Protein AF-A0AA36N8L7-F1 (afdb_monomer_lite)

Foldseek 3Di:
DDDDPDDPQFDFAWDWDADPPPRHTQGTLGGQEGRFPDKAWDCDPPPQKIKMWTCHLVRPHAIKIKMARHHPSDIFIARQDHADAAFDQDQADPVRDGFAWPVVPADPVTTGTPDGPGSDDQKAFDVRQWDDDPQFKIKGKIWGDVVGPDCVQPDDPPGGDIHIDMWMATSPRVDPDTPDDDDDDDD

pLDDT: mean 86.97, std 13.5, range [33.41, 97.94]

Radius of gyration: 18.59 Å; chains: 1; bounding box: 50×41×50 Å

Secondary structure (DSSP, 8-state):
-----SSSS-PPEEEEEE-TTT--EEEEEEEEESSEEEEEEEE-SSTTEEEEEEEESSTT-EEEEEEEETTTTEEEEEEEE----PPBSSSB-TTS-B--B-TTT--SS---BS--------EEEEEEEEEEETTTEEEEEEEE-SSTT-GGGGSSTT-S--EEEEEEEES-TT---B-S-------

Organism: NCBI:txid2562239

Structure (mmCIF, N/CA/C/O backbone):
data_AF-A0AA36N8L7-F1
#
_entry.id   AF-A0AA36N8L7-F1
#
loop_
_atom_site.group_PDB
_atom_site.id
_atom_site.type_symbol
_atom_site.label_atom_id
_atom_site.label_alt_id
_atom_site.label_comp_id
_atom_site.label_asym_id
_atom_site.label_entity_id
_atom_site.label_seq_id
_atom_site.pdbx_PDB_ins_code
_atom_site.Cartn_x
_atom_site.Cartn_y
_atom_site.Cartn_z
_atom_site.occupancy
_atom_site.B_iso_or_equiv
_atom_site.auth_seq_id
_atom_site.auth_comp_id
_atom_site.auth_asym_id
_atom_site.auth_atom_id
_atom_site.pdbx_PDB_model_num
ATOM 1 N N . MET A 1 1 ? -9.252 -6.962 -15.714 1.00 39.03 1 MET A N 1
ATOM 2 C CA . MET A 1 1 ? -9.652 -5.573 -15.385 1.00 39.03 1 MET A CA 1
ATOM 3 C C . MET A 1 1 ? -9.283 -4.685 -16.566 1.00 39.03 1 MET A C 1
ATOM 5 O O . MET A 1 1 ? -8.123 -4.662 -16.951 1.00 39.03 1 MET A O 1
ATOM 9 N N . THR A 1 2 ? -10.273 -4.087 -17.228 1.00 33.41 2 THR A N 1
ATOM 10 C CA . THR A 1 2 ? -10.138 -3.355 -18.502 1.00 33.41 2 THR A CA 1
ATOM 11 C C . THR A 1 2 ? -9.402 -2.019 -18.343 1.00 33.41 2 THR A C 1
ATOM 13 O O . THR A 1 2 ? -9.686 -1.268 -17.413 1.00 33.41 2 THR A O 1
ATOM 16 N N . MET A 1 3 ? -8.480 -1.715 -19.268 1.00 43.19 3 MET A N 1
ATOM 17 C CA . MET A 1 3 ? -7.795 -0.416 -19.381 1.00 43.19 3 MET A CA 1
ATOM 18 C C . MET A 1 3 ? -8.820 0.713 -19.561 1.00 43.19 3 MET A C 1
ATOM 20 O O . MET A 1 3 ? -9.599 0.671 -20.512 1.00 43.19 3 MET A O 1
ATOM 24 N N . ALA A 1 4 ? -8.802 1.728 -18.693 1.00 46.53 4 ALA A N 1
ATOM 25 C CA . ALA A 1 4 ? -9.588 2.946 -18.877 1.00 46.53 4 ALA A CA 1
ATOM 26 C C . ALA A 1 4 ? -8.666 4.168 -18.919 1.00 46.53 4 ALA A C 1
ATOM 28 O O . ALA A 1 4 ? -7.827 4.367 -18.041 1.00 46.53 4 ALA A O 1
ATOM 29 N N . SER A 1 5 ? -8.847 4.984 -19.952 1.00 45.34 5 SER A N 1
ATOM 30 C CA . SER A 1 5 ? -8.261 6.310 -20.099 1.00 45.34 5 SER A CA 1
ATOM 31 C C . SER A 1 5 ? -8.795 7.247 -19.008 1.00 45.34 5 SER A C 1
ATOM 33 O O . SER A 1 5 ? -9.965 7.623 -19.049 1.00 45.34 5 SER A O 1
ATOM 35 N N . ASP A 1 6 ? -7.937 7.567 -18.035 1.00 54.72 6 ASP A N 1
ATOM 36 C CA . ASP A 1 6 ? -7.811 8.831 -17.270 1.00 54.72 6 ASP A CA 1
ATOM 37 C C . ASP A 1 6 ? -9.047 9.426 -16.537 1.00 54.72 6 ASP A C 1
ATOM 39 O O . ASP A 1 6 ? -8.950 10.455 -15.881 1.00 54.72 6 ASP A O 1
ATOM 43 N N . GLY A 1 7 ? -10.227 8.800 -16.571 1.00 46.94 7 GLY A N 1
ATOM 44 C CA . GLY A 1 7 ? -11.430 9.384 -15.942 1.00 46.94 7 GLY A CA 1
ATOM 45 C C . GLY A 1 7 ? -12.308 8.425 -15.144 1.00 46.94 7 GLY A C 1
ATOM 46 O O . GLY A 1 7 ? -12.965 8.840 -14.194 1.00 46.94 7 GLY A O 1
ATOM 47 N N . LEU A 1 8 ? -12.308 7.135 -15.483 1.00 53.03 8 LEU A N 1
ATOM 48 C CA . LEU A 1 8 ? -13.146 6.128 -14.813 1.00 53.03 8 LEU A CA 1
ATOM 49 C C . LEU A 1 8 ? -12.428 5.390 -13.669 1.00 53.03 8 LEU A C 1
ATOM 51 O O . LEU A 1 8 ? -13.097 4.843 -12.800 1.00 53.03 8 LEU A O 1
ATOM 55 N N . ASN A 1 9 ? -11.091 5.432 -13.625 1.00 57.31 9 ASN A N 1
ATOM 56 C CA . ASN A 1 9 ? -10.272 4.693 -12.650 1.00 57.31 9 ASN A CA 1
ATOM 57 C C . ASN A 1 9 ? -9.598 5.583 -11.580 1.00 57.31 9 ASN A C 1
ATOM 59 O O . ASN A 1 9 ? -8.866 5.074 -10.740 1.00 57.31 9 ASN A O 1
ATOM 63 N N . HIS A 1 10 ? -9.846 6.898 -11.565 1.00 65.25 10 HIS A N 1
ATOM 64 C CA . HIS A 1 10 ? -9.276 7.840 -10.585 1.00 65.25 10 HIS A CA 1
ATOM 65 C C . HIS A 1 10 ? -10.182 8.028 -9.352 1.00 65.25 10 HIS A C 1
ATOM 67 O O . HIS A 1 10 ? -10.532 9.146 -8.980 1.00 65.25 10 HIS A O 1
ATOM 73 N N . GLN A 1 11 ? -10.598 6.939 -8.701 1.00 73.75 11 GLN A N 1
ATOM 74 C CA . GLN A 1 11 ? -11.367 7.030 -7.452 1.00 73.75 11 GLN A CA 1
ATOM 75 C C . GLN A 1 11 ? -10.427 6.923 -6.252 1.00 73.75 11 GLN A C 1
ATOM 77 O O . GLN A 1 11 ? -9.721 5.935 -6.087 1.00 73.75 11 GLN A O 1
ATOM 82 N N . GLY A 1 12 ? -10.373 7.959 -5.417 1.00 84.50 12 GLY A N 1
ATOM 83 C CA . GLY A 1 12 ? -9.618 7.903 -4.167 1.00 84.50 12 GLY A CA 1
ATOM 84 C C . GLY A 1 12 ? -10.287 6.987 -3.141 1.00 84.50 12 GLY A C 1
ATOM 85 O O . GLY A 1 12 ? -11.509 6.864 -3.114 1.00 84.50 12 GLY A O 1
ATOM 86 N N . GLY A 1 13 ? -9.491 6.395 -2.253 1.00 89.69 13 GLY A N 1
ATOM 87 C CA . GLY A 1 13 ? -10.019 5.855 -1.002 1.00 89.69 13 GLY A CA 1
ATOM 88 C C . GLY A 1 13 ? -10.426 7.020 -0.102 1.00 89.69 13 GLY A C 1
ATOM 89 O O . GLY A 1 13 ? -9.655 7.969 0.044 1.00 89.69 13 GLY A O 1
ATOM 90 N N . ILE A 1 14 ? -11.632 6.992 0.464 1.00 92.62 14 ILE A N 1
ATOM 91 C CA . ILE A 1 14 ? -12.141 8.033 1.367 1.00 92.62 14 ILE A CA 1
ATOM 92 C C . ILE A 1 14 ? -12.660 7.349 2.623 1.00 92.62 14 ILE A C 1
ATOM 94 O O . ILE A 1 14 ? -13.414 6.382 2.531 1.00 92.62 14 ILE A O 1
ATOM 98 N N . ALA A 1 15 ? -12.292 7.877 3.789 1.00 93.38 15 ALA A N 1
ATOM 99 C CA . ALA A 1 15 ? -12.778 7.361 5.057 1.00 93.38 15 ALA A CA 1
ATOM 100 C C . ALA A 1 15 ? -13.550 8.417 5.846 1.00 93.38 15 ALA A C 1
ATOM 102 O O . ALA A 1 15 ? -13.111 9.553 6.041 1.00 93.38 15 ALA A O 1
ATOM 103 N N . PHE A 1 16 ? -14.701 8.005 6.352 1.00 93.00 16 PHE A N 1
ATOM 104 C CA . PHE A 1 16 ? -15.546 8.788 7.235 1.00 93.00 16 PHE A CA 1
ATOM 105 C C . PHE A 1 16 ? -16.286 7.845 8.186 1.00 93.00 16 PHE A C 1
ATOM 107 O O . PHE A 1 16 ? -16.380 6.642 7.947 1.00 93.00 16 PHE A O 1
ATOM 114 N N . ILE A 1 17 ? -16.805 8.401 9.272 1.00 91.19 17 ILE A N 1
ATOM 115 C CA . ILE A 1 17 ? -17.606 7.699 10.270 1.00 91.19 17 ILE A CA 1
ATOM 116 C C . ILE A 1 17 ? -18.980 8.342 10.269 1.00 91.19 17 ILE A C 1
ATOM 118 O O . ILE A 1 17 ? -19.092 9.568 10.317 1.00 91.19 17 ILE A O 1
ATOM 122 N N . ILE A 1 18 ? -20.005 7.502 10.211 1.00 92.50 18 ILE A N 1
ATOM 123 C CA . ILE A 1 18 ? -21.408 7.900 10.217 1.00 92.50 18 ILE A CA 1
ATOM 124 C C . ILE A 1 18 ? -22.068 7.293 11.450 1.00 92.50 18 ILE A C 1
ATOM 126 O O . ILE A 1 18 ? -21.807 6.137 11.790 1.00 92.50 18 ILE A O 1
ATOM 130 N N . ASP A 1 19 ? -22.924 8.066 12.107 1.00 91.56 19 ASP A N 1
ATOM 131 C CA . ASP A 1 19 ? -23.843 7.538 13.104 1.00 91.56 19 ASP A CA 1
ATOM 132 C C . ASP A 1 19 ? -24.871 6.631 12.414 1.00 91.56 19 ASP A C 1
ATOM 134 O O . ASP A 1 19 ? -25.636 7.065 11.554 1.00 91.56 19 ASP A O 1
ATOM 138 N N . ALA A 1 20 ? -24.896 5.351 12.778 1.00 92.31 20 ALA A N 1
ATOM 139 C CA . ALA A 1 20 ? -25.741 4.372 12.099 1.00 92.31 20 ALA A CA 1
ATOM 140 C C . ALA A 1 20 ? -27.252 4.618 12.285 1.00 92.31 20 ALA A C 1
ATOM 142 O O . ALA A 1 20 ? -28.048 4.090 11.509 1.00 92.31 20 ALA A O 1
ATOM 143 N N . SER A 1 21 ? -27.655 5.386 13.302 1.00 97.12 21 SER A N 1
ATOM 144 C CA . SER A 1 21 ? -29.057 5.682 13.603 1.00 97.12 21 SER A CA 1
ATOM 145 C C . SER A 1 21 ? -29.557 6.961 12.934 1.00 97.12 21 SER A C 1
ATOM 147 O O . SER A 1 21 ? -30.707 6.999 12.495 1.00 97.12 21 SER A O 1
ATOM 149 N N . THR A 1 22 ? -28.708 7.985 12.815 1.00 96.94 22 THR A N 1
ATOM 150 C CA . THR A 1 22 ? -29.088 9.292 12.249 1.00 96.94 22 THR A CA 1
ATOM 151 C C . THR A 1 22 ? -28.573 9.517 10.829 1.00 96.94 22 THR A C 1
ATOM 153 O O . THR A 1 22 ? -29.054 10.415 10.141 1.00 96.94 22 THR A O 1
ATOM 156 N N . LEU A 1 23 ? -27.613 8.705 10.375 1.00 95.50 23 LEU A N 1
ATOM 157 C CA . LEU A 1 23 ? -26.828 8.902 9.151 1.00 95.50 23 LEU A CA 1
ATOM 158 C C . LEU A 1 23 ? -26.005 10.200 9.133 1.00 95.50 23 LEU A C 1
ATOM 160 O O . LEU A 1 23 ? -25.482 10.600 8.090 1.00 95.50 23 LEU A O 1
ATOM 164 N N . GLU A 1 24 ? -25.836 10.845 10.286 1.00 95.19 24 GLU A N 1
ATOM 165 C CA . GLU A 1 24 ? -24.999 12.031 10.403 1.00 95.19 24 GLU A CA 1
ATOM 166 C C . GLU A 1 24 ? -23.517 11.657 10.379 1.00 95.19 24 GLU A C 1
ATOM 168 O O . GLU A 1 24 ? -23.069 10.689 10.997 1.00 95.19 24 GLU A O 1
ATOM 173 N N . MET A 1 25 ? -22.724 12.452 9.665 1.00 92.06 25 MET A N 1
ATOM 174 C CA . MET A 1 25 ? -21.278 12.280 9.621 1.00 92.06 25 MET A CA 1
ATOM 175 C C . MET A 1 25 ? -20.653 12.715 10.952 1.00 92.06 25 MET A C 1
ATOM 177 O O . MET A 1 25 ? -20.572 13.904 11.252 1.00 92.06 25 MET A O 1
ATOM 181 N N . ILE A 1 26 ? -20.141 11.751 11.715 1.00 90.31 26 ILE A N 1
ATOM 182 C CA . ILE A 1 26 ? -19.415 11.980 12.970 1.00 90.31 26 ILE A CA 1
ATOM 183 C C . ILE A 1 26 ? -18.024 12.542 12.672 1.00 90.31 26 ILE A C 1
ATOM 185 O O . ILE A 1 26 ? -17.537 13.460 13.333 1.00 90.31 26 ILE A O 1
ATOM 189 N N . THR A 1 27 ? -17.333 11.972 11.684 1.00 90.81 27 THR A N 1
ATOM 190 C CA . THR A 1 27 ? -15.972 12.384 11.325 1.00 90.81 27 THR A CA 1
ATOM 191 C C . THR A 1 27 ? -15.695 12.139 9.852 1.00 90.81 27 THR A C 1
ATOM 193 O O . THR A 1 27 ? -16.053 11.101 9.313 1.00 90.81 27 THR A O 1
ATOM 196 N N . ASN A 1 28 ? -14.991 13.078 9.222 1.00 92.44 28 ASN A N 1
ATOM 197 C CA . ASN A 1 28 ? -14.409 12.930 7.895 1.00 92.44 28 ASN A CA 1
ATOM 198 C C . ASN A 1 28 ? -12.880 12.907 8.017 1.00 92.44 28 ASN A C 1
ATOM 200 O O . ASN A 1 28 ? -12.302 13.866 8.532 1.00 92.44 28 ASN A O 1
ATOM 204 N N . TYR A 1 29 ? -12.238 11.836 7.551 1.00 92.88 29 TYR A N 1
ATOM 205 C CA . TYR A 1 29 ? -10.776 11.695 7.525 1.00 92.88 29 TYR A CA 1
ATOM 206 C C . TYR A 1 29 ? -10.158 12.032 6.166 1.00 92.88 29 TYR A C 1
ATOM 208 O O . TYR A 1 29 ? -8.936 11.937 5.998 1.00 92.88 29 TYR A O 1
ATOM 216 N N . GLY A 1 30 ? -10.993 12.404 5.197 1.00 91.31 30 GLY A N 1
ATOM 217 C CA . GLY A 1 30 ? -10.594 12.671 3.829 1.00 91.31 30 GLY A CA 1
ATOM 218 C C . GLY A 1 30 ? -10.035 11.432 3.140 1.00 91.31 30 GLY A C 1
ATOM 219 O O . GLY A 1 30 ? -10.425 10.294 3.414 1.00 91.31 30 GLY A O 1
ATOM 220 N N . GLN A 1 31 ? -9.108 11.680 2.224 1.00 91.50 31 GLN A N 1
ATOM 221 C CA . GLN A 1 31 ? -8.521 10.653 1.382 1.00 91.50 31 GLN A CA 1
ATOM 222 C C . GLN A 1 31 ? -7.585 9.732 2.179 1.00 91.50 31 GLN A C 1
ATOM 224 O O . GLN A 1 31 ? -6.700 10.198 2.902 1.00 91.50 31 GLN A O 1
ATOM 229 N N . THR A 1 32 ? -7.762 8.420 2.055 1.00 92.44 32 THR A N 1
ATOM 230 C CA . THR A 1 32 ? -6.829 7.402 2.559 1.00 92.44 32 THR A CA 1
ATOM 231 C C . THR A 1 32 ? -5.776 7.048 1.517 1.00 92.44 32 THR A C 1
ATOM 233 O O . THR A 1 32 ? -4.617 6.868 1.883 1.00 92.44 32 THR A O 1
ATOM 236 N N . SER A 1 33 ? -6.148 7.018 0.233 1.00 91.50 33 SER A N 1
ATOM 237 C CA . SER A 1 33 ? -5.221 6.785 -0.876 1.00 91.50 33 SER A CA 1
ATOM 238 C C . SER A 1 33 ? -5.667 7.457 -2.182 1.00 91.50 33 SER A C 1
ATOM 240 O O . SER A 1 33 ? -6.862 7.542 -2.484 1.00 91.50 33 SER A O 1
ATOM 242 N N . GLY A 1 34 ? -4.699 7.942 -2.958 1.00 86.62 34 GLY A N 1
ATOM 243 C CA . GLY A 1 34 ? -4.860 8.381 -4.343 1.00 86.62 34 GLY A CA 1
ATOM 244 C C . GLY A 1 34 ? -5.037 7.187 -5.272 1.00 86.62 34 GLY A C 1
ATOM 245 O O . GLY A 1 34 ? -4.156 6.333 -5.319 1.00 86.62 34 GLY A O 1
ATOM 246 N N . HIS A 1 35 ? -6.173 7.161 -5.976 1.00 87.25 35 HIS A N 1
ATOM 247 C CA . HIS A 1 35 ? -6.605 6.075 -6.863 1.00 87.25 35 HIS A CA 1
ATOM 248 C C . HIS A 1 35 ? -6.521 4.713 -6.159 1.00 87.25 35 HIS A C 1
ATOM 250 O O . HIS A 1 35 ? -5.609 3.918 -6.379 1.00 87.25 35 HIS A O 1
ATOM 256 N N . SER A 1 36 ? -7.451 4.488 -5.228 1.00 90.00 36 SER A N 1
ATOM 257 C CA . SER A 1 36 ? -7.559 3.218 -4.514 1.00 90.00 36 SER A CA 1
ATOM 258 C C . SER A 1 36 ? -8.262 2.198 -5.407 1.00 90.00 36 SER A C 1
ATOM 260 O O . SER A 1 36 ? -9.427 2.374 -5.763 1.00 90.00 36 SER A O 1
ATOM 262 N N . PHE A 1 37 ? -7.556 1.128 -5.767 1.00 88.25 37 PHE A N 1
ATOM 263 C CA . PHE A 1 37 ? -8.074 0.049 -6.619 1.00 88.25 37 PHE A CA 1
ATOM 264 C C . PHE A 1 37 ? -8.633 -1.135 -5.829 1.00 88.25 37 PHE A C 1
ATOM 266 O O . PHE A 1 37 ? -9.320 -1.986 -6.392 1.00 88.25 37 PHE A O 1
ATOM 273 N N . ALA A 1 38 ? -8.335 -1.206 -4.535 1.00 90.44 38 ALA A N 1
ATOM 274 C CA . ALA A 1 38 ? -8.853 -2.210 -3.619 1.00 90.44 38 ALA A CA 1
ATOM 275 C C . ALA A 1 38 ? -8.730 -1.690 -2.189 1.00 90.44 38 ALA A C 1
ATOM 277 O O . ALA A 1 38 ? -7.784 -0.965 -1.880 1.00 90.44 38 ALA A O 1
ATOM 278 N N . ASN A 1 39 ? -9.650 -2.092 -1.314 1.00 93.56 39 ASN A N 1
ATOM 279 C CA . ASN A 1 39 ? -9.569 -1.778 0.105 1.00 93.56 39 ASN A CA 1
ATOM 280 C C . ASN A 1 39 ? -10.117 -2.905 0.986 1.00 93.56 39 ASN A C 1
ATOM 282 O O . ASN A 1 39 ? -10.900 -3.749 0.545 1.00 93.56 39 ASN A O 1
ATOM 286 N N . SER A 1 40 ? -9.688 -2.891 2.244 1.00 95.38 40 SER A N 1
ATOM 287 C CA . SER A 1 40 ? -10.196 -3.742 3.319 1.00 95.38 40 SER A CA 1
ATOM 288 C C . SER A 1 40 ? -10.390 -2.896 4.573 1.00 95.38 40 SER A C 1
ATOM 290 O O . SER A 1 40 ? -9.608 -1.982 4.830 1.00 95.38 40 SER A O 1
ATOM 292 N N . LEU A 1 41 ? -11.399 -3.231 5.378 1.00 94.81 41 LEU A N 1
ATOM 293 C CA . LEU A 1 41 ? -11.685 -2.588 6.658 1.00 94.81 41 LEU A CA 1
ATOM 294 C C . LEU A 1 41 ? -12.023 -3.650 7.701 1.00 94.81 41 LEU A C 1
ATOM 296 O O . LEU A 1 41 ? -12.836 -4.540 7.458 1.00 94.81 41 LEU A O 1
ATOM 300 N N . LEU A 1 42 ? -11.422 -3.518 8.876 1.00 95.38 42 LEU A N 1
ATOM 301 C CA . LEU A 1 42 ? -11.664 -4.342 10.047 1.00 95.38 42 LEU A CA 1
ATOM 302 C C . LEU A 1 42 ? -11.840 -3.461 11.284 1.00 95.38 42 LEU A C 1
ATOM 304 O O . LEU A 1 42 ? -11.327 -2.343 11.385 1.00 95.38 42 LEU A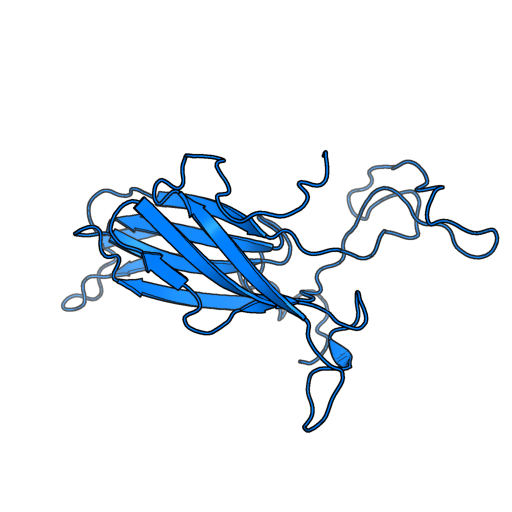 O 1
ATOM 308 N N . LYS A 1 43 ? -12.534 -4.010 12.277 1.00 93.75 43 LYS A N 1
ATOM 309 C CA . LYS A 1 43 ? -12.446 -3.491 13.639 1.00 93.75 43 LYS A CA 1
ATOM 310 C C . LYS A 1 43 ? -11.055 -3.817 14.190 1.00 93.75 43 LYS A C 1
ATOM 312 O O . LYS A 1 43 ? -10.621 -4.957 14.071 1.00 93.75 43 LYS A O 1
ATOM 317 N N . SER A 1 44 ? -10.403 -2.829 14.797 1.00 93.69 44 SER A N 1
ATOM 318 C CA . SER A 1 44 ? -9.107 -3.010 15.453 1.00 93.69 44 SER A CA 1
ATOM 319 C C . SER A 1 44 ? -9.248 -3.762 16.784 1.00 93.69 44 SER A C 1
ATOM 321 O O . SER A 1 44 ? -10.275 -3.645 17.466 1.00 93.69 44 SER A O 1
ATOM 323 N N . ASN A 1 45 ? -8.196 -4.471 17.194 1.00 91.75 45 ASN A N 1
ATOM 324 C CA . ASN A 1 45 ? -8.030 -4.974 18.561 1.00 91.75 45 ASN A CA 1
ATOM 325 C C . ASN A 1 45 ? -7.906 -3.826 19.578 1.00 91.75 45 ASN A C 1
ATOM 327 O O . ASN A 1 45 ? -8.282 -3.979 20.741 1.00 91.75 45 ASN A O 1
ATOM 331 N N . GLU A 1 46 ? -7.416 -2.662 19.144 1.00 88.50 46 GLU A N 1
ATOM 332 C CA . GLU A 1 46 ? -7.389 -1.447 19.954 1.00 88.50 46 GLU A CA 1
ATOM 333 C C . GLU A 1 46 ? -8.784 -0.808 20.031 1.00 88.50 46 GLU A C 1
ATOM 335 O O . GLU A 1 46 ? -9.429 -0.514 19.020 1.00 88.50 46 GLU A O 1
ATOM 340 N N . ALA A 1 47 ? -9.268 -0.584 21.253 1.00 88.69 47 ALA A N 1
ATOM 341 C CA . ALA A 1 47 ? -10.626 -0.115 21.493 1.00 88.69 47 ALA A CA 1
ATOM 342 C C . ALA A 1 47 ? -10.907 1.239 20.816 1.00 88.69 47 ALA A C 1
ATOM 344 O O . ALA A 1 47 ? -10.190 2.220 21.001 1.00 88.69 47 ALA A O 1
ATOM 345 N N . GLY A 1 48 ? -12.003 1.298 20.056 1.00 88.69 48 GLY A N 1
ATOM 346 C CA . GLY A 1 48 ? -12.441 2.508 19.353 1.00 88.69 48 GLY A CA 1
ATOM 347 C C . GLY A 1 48 ? -11.701 2.791 18.043 1.00 88.69 48 GLY A C 1
ATOM 348 O O . GLY A 1 48 ? -12.085 3.729 17.338 1.00 88.69 48 GLY A O 1
ATOM 349 N N . PHE A 1 49 ? -10.695 1.982 17.700 1.00 92.50 49 PHE A N 1
ATOM 350 C CA . PHE A 1 49 ? -10.012 2.054 16.418 1.00 92.50 49 PHE A CA 1
ATOM 351 C C . PHE A 1 49 ? -10.621 1.104 15.386 1.00 92.50 49 PHE A C 1
ATOM 353 O O . PHE A 1 49 ? -11.156 0.032 15.683 1.00 92.50 49 PHE A O 1
ATOM 360 N N . TYR A 1 50 ? -10.475 1.511 14.139 1.00 94.31 50 TYR A N 1
ATOM 361 C CA . TYR A 1 50 ? -10.708 0.721 12.946 1.00 94.31 50 TYR A CA 1
ATOM 362 C C . TYR A 1 50 ? -9.408 0.695 12.166 1.00 94.31 50 TYR A C 1
ATOM 364 O O . TYR A 1 50 ? -8.717 1.711 12.101 1.00 94.31 50 TYR A O 1
ATOM 372 N N . ILE A 1 51 ? -9.077 -0.451 11.594 1.00 96.19 51 ILE A N 1
ATOM 373 C CA . ILE A 1 51 ? -7.872 -0.638 10.796 1.00 96.19 51 ILE A CA 1
ATOM 374 C C . ILE A 1 51 ? -8.283 -1.043 9.390 1.00 96.19 51 ILE A C 1
ATOM 376 O O . ILE A 1 51 ? -9.192 -1.850 9.200 1.00 96.19 51 ILE A O 1
ATOM 380 N N . GLY A 1 52 ? -7.631 -0.470 8.395 1.00 95.94 52 GLY A N 1
ATOM 381 C CA . GLY A 1 52 ? -7.900 -0.780 7.007 1.00 95.94 52 GLY A CA 1
ATOM 382 C C . GLY A 1 52 ? -6.658 -0.632 6.159 1.00 95.94 52 GLY A C 1
ATOM 383 O O . GLY A 1 52 ? -5.614 -0.172 6.620 1.00 95.94 52 GLY A O 1
ATOM 384 N N . MET A 1 53 ? -6.768 -1.062 4.912 1.00 96.44 53 MET A N 1
ATOM 385 C CA . MET A 1 53 ? -5.715 -0.859 3.933 1.00 96.44 53 MET A CA 1
ATOM 386 C C . MET A 1 53 ? -6.291 -0.552 2.564 1.00 96.44 53 MET A C 1
ATOM 388 O O . MET A 1 53 ? -7.389 -1.000 2.241 1.00 96.44 53 MET A O 1
ATOM 392 N N . ASP A 1 54 ? -5.517 0.175 1.769 1.00 95.06 54 ASP A N 1
ATOM 393 C CA . ASP A 1 54 ? -5.791 0.490 0.373 1.00 95.06 54 ASP A CA 1
ATOM 394 C C . ASP A 1 54 ? -4.658 0.003 -0.529 1.00 95.06 54 ASP A C 1
ATOM 396 O O . ASP A 1 54 ? -3.490 -0.027 -0.132 1.00 95.06 54 ASP A O 1
ATOM 400 N N . LEU A 1 55 ? -5.002 -0.289 -1.778 1.00 93.25 55 LEU A N 1
ATOM 401 C CA . LEU A 1 55 ? -4.056 -0.437 -2.874 1.00 93.25 55 LEU A CA 1
ATOM 402 C C . LEU A 1 55 ? -4.069 0.843 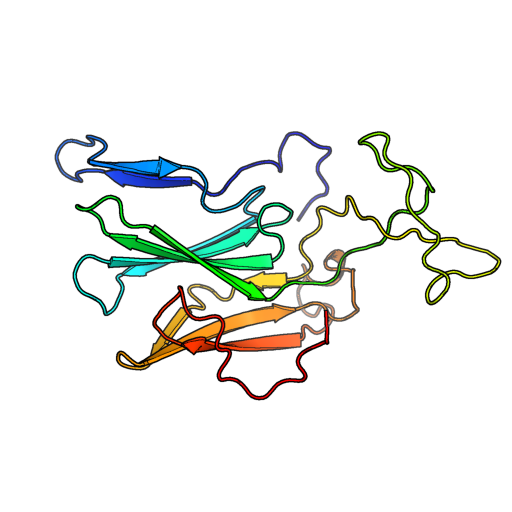-3.710 1.00 93.25 55 LEU A C 1
ATOM 404 O O . LEU A 1 55 ? -4.947 1.021 -4.553 1.00 93.25 55 LEU A O 1
ATOM 408 N N . GLY A 1 56 ? -3.121 1.741 -3.443 1.00 91.00 56 GLY A N 1
ATOM 409 C CA . GLY A 1 56 ? -2.985 3.013 -4.154 1.00 91.00 56 GLY A CA 1
ATOM 410 C C . GLY A 1 56 ? -2.041 2.928 -5.343 1.00 91.00 56 GLY A C 1
ATOM 411 O O . GLY A 1 56 ? -0.977 2.313 -5.239 1.00 91.00 56 GLY A O 1
ATOM 412 N N . ASP A 1 57 ? -2.371 3.607 -6.441 1.00 85.44 57 ASP A N 1
ATOM 413 C CA . ASP A 1 57 ? -1.462 3.765 -7.582 1.00 85.44 57 ASP A CA 1
ATOM 414 C C . ASP A 1 57 ? -0.625 5.054 -7.535 1.00 85.44 57 ASP A C 1
ATOM 416 O O . ASP A 1 57 ? 0.186 5.243 -8.434 1.00 85.44 57 ASP A O 1
ATOM 420 N N . ASN A 1 58 ? -0.799 5.952 -6.551 1.00 81.81 58 ASN A N 1
ATOM 421 C CA . ASN A 1 58 ? -0.121 7.261 -6.561 1.00 81.81 58 ASN A CA 1
ATOM 422 C C . ASN A 1 58 ? 0.262 7.796 -5.166 1.00 81.81 58 ASN A C 1
ATOM 424 O O . ASN A 1 58 ? 1.441 7.785 -4.804 1.00 81.81 58 ASN A O 1
ATOM 428 N N . TYR A 1 59 ? -0.715 8.234 -4.358 1.00 85.06 59 TYR A N 1
ATOM 429 C CA . TYR A 1 59 ? -0.467 8.918 -3.076 1.00 85.06 59 TYR A CA 1
ATOM 430 C C . TYR A 1 59 ? -1.178 8.238 -1.884 1.00 85.06 59 TYR A C 1
ATOM 432 O O . TYR A 1 59 ? -2.322 8.586 -1.594 1.00 85.06 59 TYR A O 1
ATOM 440 N N . PRO A 1 60 ? -0.518 7.319 -1.151 1.00 88.56 60 PRO A N 1
ATOM 441 C CA . PRO A 1 60 ? 0.762 6.692 -1.481 1.00 88.56 60 PRO A CA 1
ATOM 442 C C . PRO A 1 60 ? 0.593 5.510 -2.453 1.00 88.56 60 PRO A C 1
ATOM 444 O O . PRO A 1 60 ? -0.397 4.783 -2.414 1.00 88.56 60 PRO A O 1
ATOM 447 N N . ARG A 1 61 ? 1.596 5.302 -3.313 1.00 89.62 61 ARG A N 1
ATOM 448 C CA . ARG A 1 61 ? 1.661 4.177 -4.253 1.00 89.62 61 ARG A CA 1
ATOM 449 C C . ARG A 1 61 ? 2.113 2.907 -3.536 1.00 89.62 61 ARG A C 1
ATOM 451 O O . ARG A 1 61 ? 3.262 2.833 -3.097 1.00 89.62 61 ARG A O 1
ATOM 458 N N . GLY A 1 62 ? 1.240 1.910 -3.463 1.00 92.44 62 GLY A N 1
ATOM 459 C CA . GLY A 1 62 ? 1.512 0.637 -2.803 1.00 92.44 62 GLY A CA 1
ATOM 460 C C . GLY A 1 62 ? 0.367 0.133 -1.937 1.00 92.44 62 GLY A C 1
ATOM 461 O O . GLY A 1 62 ? -0.776 0.571 -2.064 1.00 92.44 62 GLY A O 1
ATOM 462 N N . VAL A 1 63 ? 0.701 -0.798 -1.044 1.00 94.69 63 VAL A N 1
ATOM 463 C CA . VAL A 1 63 ? -0.198 -1.258 0.018 1.00 94.69 63 VAL A CA 1
ATOM 464 C C . VAL A 1 63 ? -0.086 -0.272 1.177 1.00 94.69 63 VAL A C 1
ATOM 466 O O . VAL A 1 63 ? 0.938 -0.209 1.861 1.00 94.69 63 VAL A O 1
ATOM 469 N N . ASN A 1 64 ? -1.127 0.529 1.368 1.00 95.56 64 ASN A N 1
ATOM 470 C CA . ASN A 1 64 ? -1.193 1.564 2.390 1.00 95.56 64 ASN A CA 1
ATOM 471 C C . ASN A 1 64 ? -2.067 1.099 3.548 1.00 95.56 64 ASN A C 1
ATOM 473 O O . ASN A 1 64 ? -3.274 0.977 3.375 1.00 95.56 64 ASN A O 1
ATOM 477 N N . LEU A 1 65 ? -1.479 0.868 4.717 1.00 96.81 65 LEU A N 1
ATOM 478 C CA . LEU A 1 65 ? -2.220 0.554 5.932 1.00 96.81 65 LEU A CA 1
ATOM 479 C C . LEU A 1 65 ? -2.599 1.850 6.651 1.00 96.81 65 LEU A C 1
ATOM 481 O O . LEU A 1 65 ? -1.790 2.773 6.735 1.00 96.81 65 LEU A O 1
ATOM 485 N N . TRP A 1 66 ? -3.794 1.913 7.222 1.00 95.56 66 TRP A N 1
ATOM 486 C CA . TRP A 1 66 ? -4.249 3.034 8.033 1.00 95.56 66 TRP A CA 1
ATOM 487 C C . TRP A 1 66 ? -5.082 2.580 9.228 1.00 95.56 66 TRP A C 1
ATOM 489 O O . TRP A 1 66 ? -5.707 1.523 9.212 1.00 95.56 66 TRP A O 1
ATOM 499 N N . GLU A 1 67 ? -5.118 3.412 10.266 1.00 94.94 67 GLU A N 1
ATOM 500 C CA . GLU A 1 67 ? -6.003 3.248 11.418 1.00 94.94 67 GLU A CA 1
ATOM 501 C C . GLU A 1 67 ? -6.739 4.553 11.726 1.00 94.94 67 GLU A C 1
ATOM 503 O O . GLU A 1 67 ? -6.175 5.638 11.570 1.00 94.94 67 GLU A O 1
ATOM 508 N N . LEU A 1 68 ? -7.998 4.446 12.155 1.00 94.38 68 LEU A N 1
ATOM 509 C CA . LEU A 1 68 ? -8.911 5.565 12.397 1.00 94.38 68 LEU A CA 1
ATOM 510 C C . LEU A 1 68 ? -9.638 5.384 13.729 1.00 94.38 68 LEU A C 1
ATOM 512 O O . LEU A 1 68 ? -10.193 4.315 13.982 1.00 94.38 68 LEU A O 1
ATOM 516 N N . LYS A 1 69 ? -9.708 6.434 14.553 1.00 91.56 69 LYS A N 1
ATOM 517 C CA . LYS A 1 69 ? -10.433 6.408 15.838 1.00 91.56 69 LYS A CA 1
ATOM 518 C C . LYS A 1 69 ? -11.738 7.193 15.792 1.00 91.56 69 LYS A C 1
ATOM 520 O O . LYS A 1 69 ? -11.700 8.426 15.807 1.00 91.56 69 LYS A O 1
ATOM 525 N N . ALA A 1 70 ? -12.872 6.492 15.827 1.00 80.62 70 ALA A N 1
ATOM 526 C CA . ALA A 1 70 ? -14.198 6.996 15.444 1.00 80.62 70 ALA A CA 1
ATOM 527 C C . ALA A 1 70 ? -14.747 8.230 16.197 1.00 80.62 70 ALA A C 1
ATOM 529 O O . ALA A 1 70 ? -15.745 8.791 15.757 1.00 80.62 70 ALA A O 1
ATOM 530 N N . ALA A 1 71 ? -14.104 8.681 17.279 1.00 73.81 71 ALA A N 1
ATOM 531 C CA . ALA A 1 71 ? -14.549 9.823 18.086 1.00 73.81 71 ALA A CA 1
ATOM 532 C C . ALA A 1 71 ? -13.505 10.943 18.273 1.00 73.81 71 ALA A C 1
ATOM 534 O O . ALA A 1 71 ? -13.843 12.010 18.773 1.00 73.81 71 ALA A O 1
ATOM 535 N N . GLU A 1 72 ? -12.242 10.736 17.888 1.00 80.50 72 GLU A N 1
ATOM 536 C CA . GLU A 1 72 ? -11.144 11.655 18.258 1.00 80.50 72 GLU A CA 1
ATOM 537 C C . GLU A 1 72 ? -10.416 12.253 17.047 1.00 80.50 72 GLU A C 1
ATOM 539 O O . GLU A 1 72 ? -9.384 12.900 17.202 1.00 80.50 72 GLU A O 1
ATOM 544 N N . LYS A 1 73 ? -10.928 12.029 15.825 1.00 82.19 73 LYS A N 1
ATOM 545 C CA . LYS A 1 73 ? -10.282 12.422 14.555 1.00 82.19 73 LYS A CA 1
ATOM 546 C C . LYS A 1 73 ? -8.799 12.024 14.462 1.00 82.19 73 LYS A C 1
ATOM 548 O O . LYS A 1 73 ? -8.016 12.676 13.778 1.00 82.19 73 LYS A O 1
ATOM 553 N N . GLN A 1 74 ? -8.415 10.927 15.109 1.00 89.19 74 GLN A N 1
ATOM 554 C CA . GLN A 1 74 ? -7.066 10.380 15.003 1.00 89.19 74 GLN A CA 1
ATOM 555 C C . GLN A 1 74 ? -6.986 9.448 13.800 1.00 89.19 74 GLN A C 1
ATOM 557 O O . GLN A 1 74 ? -7.815 8.546 13.657 1.00 89.19 74 GLN A O 1
ATOM 562 N N . LYS A 1 75 ? -5.988 9.694 12.951 1.00 91.38 75 LYS A N 1
ATOM 563 C CA . LYS A 1 75 ? -5.625 8.873 11.798 1.00 91.38 75 LYS A CA 1
ATOM 564 C C . LYS A 1 75 ? -4.121 8.659 11.809 1.00 91.38 75 LYS A C 1
ATOM 566 O O . LYS A 1 75 ? -3.376 9.632 11.916 1.00 91.38 75 LYS A O 1
ATOM 571 N N . LYS A 1 76 ? -3.687 7.415 11.632 1.00 92.75 76 LYS A N 1
ATOM 572 C CA . LYS A 1 76 ? -2.301 7.096 11.264 1.00 92.75 76 LYS A CA 1
ATOM 573 C C . LYS A 1 76 ? -2.298 6.265 9.991 1.00 92.75 76 LYS A C 1
ATOM 575 O O . LYS A 1 76 ? -3.278 5.587 9.690 1.00 92.75 76 LYS A O 1
ATOM 580 N N . SER A 1 77 ? -1.206 6.328 9.242 1.00 94.00 77 SER A N 1
ATOM 581 C CA . SER A 1 77 ? -1.029 5.541 8.025 1.00 94.00 77 SER A CA 1
ATOM 582 C C . SER A 1 77 ? 0.430 5.183 7.812 1.00 94.00 77 SER A C 1
ATOM 584 O O . SER A 1 77 ? 1.306 5.987 8.126 1.00 94.00 77 SER A O 1
ATOM 586 N N . LYS A 1 78 ? 0.675 4.014 7.224 1.00 94.31 78 LYS A N 1
ATOM 587 C CA . LYS A 1 78 ? 2.000 3.522 6.863 1.00 94.31 78 LYS A CA 1
ATOM 588 C C . LYS A 1 78 ? 1.942 2.831 5.503 1.00 94.31 78 LYS A C 1
ATOM 590 O O . LYS A 1 78 ? 1.145 1.916 5.297 1.00 94.31 78 LYS A O 1
ATOM 595 N N . LEU A 1 79 ? 2.830 3.229 4.596 1.00 94.12 79 LEU A N 1
ATOM 596 C CA . LEU A 1 79 ? 3.073 2.495 3.357 1.00 94.12 79 LEU A CA 1
ATOM 597 C C . LEU A 1 79 ? 3.878 1.236 3.697 1.00 94.12 79 LEU A C 1
ATOM 599 O O . LEU A 1 79 ? 5.056 1.326 4.031 1.00 94.12 79 LEU A O 1
ATOM 603 N N . VAL A 1 80 ? 3.241 0.068 3.650 1.00 93.00 80 VAL A N 1
ATOM 604 C CA . VAL A 1 80 ? 3.856 -1.188 4.116 1.00 93.00 80 VAL A CA 1
ATOM 605 C C . VAL A 1 80 ? 4.561 -1.957 3.007 1.00 93.00 80 VAL A C 1
ATOM 607 O O . VAL A 1 80 ? 5.438 -2.769 3.284 1.00 93.00 80 VAL A O 1
ATOM 610 N N . TYR A 1 81 ? 4.193 -1.698 1.753 1.00 91.75 81 TYR A N 1
ATOM 611 C CA . TYR A 1 81 ? 4.836 -2.287 0.589 1.00 91.75 81 TYR A CA 1
ATOM 612 C C . TYR A 1 81 ? 4.712 -1.357 -0.614 1.00 91.75 81 TYR A C 1
ATOM 614 O O . TYR A 1 81 ? 3.607 -0.943 -0.968 1.00 91.75 81 TYR A O 1
ATOM 622 N N . LYS A 1 82 ? 5.843 -1.061 -1.260 1.00 90.56 82 LYS A N 1
ATOM 623 C CA . LYS A 1 82 ? 5.914 -0.276 -2.495 1.00 90.56 82 LYS A CA 1
ATOM 624 C C . LYS A 1 82 ? 6.193 -1.220 -3.664 1.00 90.56 82 LYS A C 1
ATOM 626 O O . LYS A 1 82 ? 7.249 -1.846 -3.706 1.00 90.56 82 LYS A O 1
ATOM 631 N N . PHE A 1 83 ? 5.255 -1.325 -4.602 1.00 87.25 83 PHE A N 1
ATOM 632 C CA . PHE A 1 83 ? 5.436 -2.140 -5.804 1.00 87.25 83 PHE A CA 1
ATOM 633 C C . PHE A 1 83 ? 6.239 -1.398 -6.881 1.00 87.25 83 PHE A C 1
ATOM 635 O O . PHE A 1 83 ? 6.354 -0.168 -6.873 1.00 87.25 83 PHE A O 1
ATOM 642 N N . LYS A 1 84 ? 6.811 -2.169 -7.812 1.00 86.62 84 LYS A N 1
ATOM 643 C CA . LYS A 1 84 ? 7.576 -1.648 -8.949 1.00 86.62 84 LYS A CA 1
ATOM 644 C C . LYS A 1 84 ? 6.663 -0.941 -9.947 1.00 86.62 84 LYS A C 1
ATOM 646 O O . LYS A 1 84 ? 5.477 -1.236 -10.045 1.00 86.62 84 LYS A O 1
ATOM 651 N N . THR A 1 85 ? 7.245 -0.035 -10.722 1.00 87.88 85 THR A N 1
ATOM 652 C CA . THR A 1 85 ? 6.552 0.710 -11.778 1.00 87.88 85 THR A CA 1
ATOM 653 C C . THR A 1 85 ? 7.377 0.733 -13.047 1.00 87.88 85 THR A C 1
ATOM 655 O O . THR A 1 85 ? 8.609 0.734 -12.992 1.00 87.88 85 THR A O 1
ATOM 658 N N . ARG A 1 86 ? 6.719 0.853 -14.196 1.00 90.25 86 ARG A N 1
ATOM 659 C CA . ARG A 1 86 ? 7.398 1.148 -15.457 1.00 90.25 86 ARG A CA 1
ATOM 660 C C . ARG A 1 86 ? 7.974 2.560 -15.426 1.00 90.25 86 ARG A C 1
ATOM 662 O O . ARG A 1 86 ? 7.310 3.511 -15.013 1.00 90.25 86 ARG A O 1
ATOM 669 N N . HIS A 1 87 ? 9.208 2.691 -15.896 1.00 93.75 87 HIS A N 1
ATOM 670 C CA . HIS A 1 87 ? 9.861 3.982 -16.069 1.00 93.75 87 HIS A CA 1
ATOM 671 C C . HIS A 1 87 ? 9.374 4.690 -17.334 1.00 93.75 87 HIS A C 1
ATOM 673 O O . HIS A 1 87 ? 9.040 4.051 -18.336 1.00 93.75 87 HIS A O 1
ATOM 679 N N . GLY A 1 88 ? 9.355 6.020 -17.286 1.00 94.94 88 GLY A N 1
ATOM 680 C CA . GLY A 1 88 ? 9.072 6.859 -18.440 1.00 94.94 88 GLY A CA 1
ATOM 681 C C . GLY A 1 88 ? 10.124 6.673 -19.532 1.00 94.94 88 GLY A C 1
ATOM 682 O O . GLY A 1 88 ? 11.299 6.449 -19.250 1.00 94.94 88 GLY A O 1
ATOM 683 N N . THR A 1 89 ? 9.700 6.775 -20.789 1.00 96.62 89 THR A N 1
ATOM 684 C CA . THR A 1 89 ? 10.570 6.630 -21.972 1.00 96.62 89 THR A CA 1
ATOM 685 C C . THR A 1 89 ? 10.857 7.960 -22.671 1.00 96.62 89 THR A C 1
ATOM 687 O O . THR A 1 89 ? 11.478 7.975 -23.726 1.00 96.62 89 THR A O 1
ATOM 690 N N . ASN A 1 90 ? 10.404 9.076 -22.092 1.00 96.38 90 ASN A N 1
ATOM 691 C CA . ASN A 1 90 ? 10.727 10.433 -22.533 1.00 96.38 90 ASN A CA 1
ATOM 692 C C . ASN A 1 90 ? 11.567 11.131 -21.453 1.00 96.38 90 ASN A C 1
ATOM 694 O O . ASN A 1 90 ? 11.319 10.884 -20.276 1.00 96.38 90 ASN A O 1
ATOM 698 N N . PRO A 1 91 ? 12.504 12.028 -21.802 1.00 96.88 91 PRO A N 1
ATOM 699 C CA . PRO A 1 91 ? 13.315 12.755 -20.819 1.00 96.88 91 PRO A CA 1
ATOM 700 C C . PRO A 1 91 ? 12.511 13.719 -19.940 1.00 96.88 91 PRO A C 1
ATOM 702 O O . PRO A 1 91 ? 12.954 14.070 -18.851 1.00 96.88 91 PRO A O 1
ATOM 705 N N . THR A 1 92 ? 11.323 14.127 -20.386 1.00 97.12 92 THR A N 1
ATOM 706 C CA . THR A 1 92 ? 10.448 15.064 -19.676 1.00 97.12 92 THR A CA 1
ATOM 707 C C . THR A 1 92 ? 9.154 14.365 -19.275 1.00 97.12 92 THR A C 1
ATOM 709 O O . THR A 1 92 ? 8.529 13.695 -20.102 1.00 97.12 92 THR A O 1
ATOM 712 N N . SER A 1 93 ? 8.745 14.519 -18.015 1.00 93.62 93 SER A N 1
ATOM 713 C CA . SER A 1 93 ? 7.470 13.999 -17.518 1.00 93.62 93 SER A CA 1
ATOM 714 C C . SER A 1 93 ? 6.282 14.836 -18.022 1.00 93.62 93 SER A C 1
ATOM 716 O O . SER A 1 93 ? 6.465 15.981 -18.441 1.00 93.62 93 SER A O 1
ATOM 718 N N . PRO A 1 94 ? 5.038 14.329 -17.927 1.00 90.81 94 PRO A N 1
ATOM 719 C CA . PRO A 1 94 ? 3.838 15.115 -18.225 1.00 90.81 94 PRO A CA 1
ATOM 720 C C . PRO A 1 94 ? 3.704 16.401 -17.394 1.00 90.81 94 PRO A C 1
ATOM 722 O O . PRO A 1 94 ? 3.038 17.335 -17.825 1.00 90.81 94 PRO A O 1
ATOM 725 N N . ALA A 1 95 ? 4.364 16.478 -16.232 1.00 90.44 95 ALA A N 1
ATOM 726 C CA . ALA A 1 95 ? 4.418 17.683 -15.403 1.00 90.44 95 ALA A CA 1
ATOM 727 C C . ALA A 1 95 ? 5.412 18.744 -15.926 1.00 90.44 95 ALA A C 1
ATOM 729 O O . ALA A 1 95 ? 5.570 19.796 -15.311 1.00 90.44 95 ALA A O 1
ATOM 730 N N . GLY A 1 96 ? 6.107 18.479 -17.038 1.00 94.94 96 GLY A N 1
ATOM 731 C CA . GLY A 1 96 ? 7.079 19.392 -17.645 1.00 94.94 96 GLY A CA 1
ATOM 732 C C . GLY A 1 96 ? 8.473 19.357 -17.010 1.00 94.94 96 GLY A C 1
ATOM 733 O O . GLY A 1 96 ? 9.346 20.119 -17.416 1.00 94.94 96 GLY A O 1
ATOM 734 N N . THR A 1 97 ? 8.713 18.476 -16.036 1.00 96.56 97 THR A N 1
ATOM 735 C CA . THR A 1 97 ? 10.018 18.324 -15.375 1.00 96.56 97 THR A CA 1
ATOM 736 C C . THR A 1 97 ? 10.910 17.360 -16.155 1.00 96.56 97 THR A C 1
ATOM 738 O O . THR A 1 97 ? 10.463 16.281 -16.542 1.00 96.56 97 THR A O 1
ATOM 741 N N . ALA A 1 98 ? 12.168 17.740 -16.387 1.00 97.25 98 ALA A N 1
ATOM 742 C CA . ALA A 1 98 ? 13.173 16.876 -17.001 1.00 97.25 98 ALA A CA 1
ATOM 743 C C . ALA A 1 98 ? 13.839 15.971 -15.955 1.00 97.25 98 ALA A C 1
ATOM 745 O O . ALA A 1 98 ? 14.068 16.393 -14.822 1.00 97.25 98 ALA A O 1
ATOM 746 N N . TYR A 1 99 ? 14.167 14.746 -16.351 1.00 97.62 99 TYR A N 1
ATOM 747 C CA . TYR A 1 99 ? 14.803 13.740 -15.506 1.00 97.62 99 TYR A CA 1
ATOM 748 C C . TYR A 1 99 ? 15.954 13.070 -16.247 1.00 97.62 99 TYR A C 1
ATOM 750 O O . TYR A 1 99 ? 15.906 12.895 -17.467 1.00 97.62 99 TYR A O 1
ATOM 758 N N . ASP A 1 100 ? 16.955 12.636 -15.488 1.00 97.94 100 ASP A N 1
ATOM 759 C CA . ASP A 1 100 ? 18.105 11.924 -16.032 1.00 97.94 100 ASP A CA 1
ATOM 760 C C . ASP A 1 100 ? 17.708 10.574 -16.643 1.00 97.94 100 ASP A C 1
ATOM 762 O O . ASP A 1 100 ? 16.745 9.919 -16.218 1.00 97.94 100 ASP A O 1
ATOM 766 N N . GLU A 1 101 ? 18.490 10.142 -17.635 1.00 97.50 101 GLU A N 1
ATOM 767 C CA . GLU A 1 101 ? 18.414 8.785 -18.172 1.00 97.50 101 GLU A CA 1
ATOM 768 C C . GLU A 1 101 ? 18.711 7.773 -17.055 1.00 97.50 101 GLU A C 1
ATOM 770 O O . GLU A 1 101 ? 19.625 7.944 -16.244 1.00 97.50 101 GLU A O 1
ATOM 775 N N . TYR A 1 102 ? 17.919 6.709 -17.008 1.00 96.62 102 TYR A N 1
ATOM 776 C CA . TYR A 1 102 ? 18.159 5.559 -16.155 1.00 96.62 102 TYR A CA 1
ATOM 777 C C . TYR A 1 102 ? 19.026 4.568 -16.939 1.00 96.62 102 TYR A C 1
ATOM 779 O O . TYR A 1 102 ? 18.517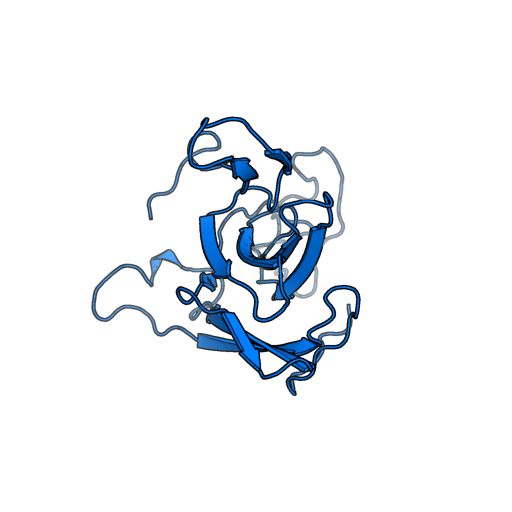 3.652 -17.592 1.00 96.62 102 TYR A O 1
ATOM 787 N N . THR A 1 103 ? 20.337 4.801 -16.932 1.00 97.06 103 THR A N 1
ATOM 788 C CA . THR A 1 103 ? 21.295 4.095 -17.796 1.00 97.06 103 THR A CA 1
ATOM 789 C C . THR A 1 103 ? 21.380 2.604 -17.483 1.00 97.06 103 THR A C 1
ATOM 791 O O . THR A 1 103 ? 21.562 1.809 -18.398 1.00 97.06 103 THR A O 1
ATOM 794 N N . GLU A 1 104 ? 21.166 2.207 -16.229 1.00 96.06 104 GLU A N 1
ATOM 795 C CA . GLU A 1 104 ? 21.252 0.819 -15.762 1.00 96.06 104 GLU A CA 1
ATOM 796 C C . GLU A 1 104 ? 20.206 -0.110 -16.396 1.00 96.06 104 GLU A C 1
ATOM 798 O O . GLU A 1 104 ? 20.443 -1.311 -16.517 1.00 96.06 104 GLU A O 1
ATOM 803 N N . ILE A 1 105 ? 19.056 0.431 -16.807 1.00 93.62 105 ILE A N 1
ATOM 804 C CA . ILE A 1 105 ? 17.979 -0.329 -17.466 1.00 93.62 105 ILE A CA 1
ATOM 805 C C . ILE A 1 105 ? 17.772 0.084 -18.928 1.00 93.62 105 ILE A C 1
ATOM 807 O O . ILE A 1 105 ? 16.925 -0.484 -19.620 1.00 93.62 105 ILE A O 1
ATOM 811 N N . SER A 1 106 ? 18.520 1.085 -19.398 1.00 96.56 106 SER A N 1
ATOM 812 C CA . SER A 1 106 ? 18.463 1.563 -20.777 1.00 96.56 106 SER A CA 1
ATOM 813 C C . SER A 1 106 ? 19.368 0.736 -21.683 1.00 96.56 106 SER A C 1
ATOM 815 O O . SER A 1 106 ? 20.394 0.198 -21.277 1.00 96.56 106 SER A O 1
ATOM 817 N N . THR A 1 107 ? 18.977 0.638 -22.946 1.00 96.62 107 THR A N 1
ATOM 818 C CA . THR A 1 107 ? 19.722 -0.050 -24.005 1.00 96.62 107 THR A CA 1
ATOM 819 C C . THR A 1 107 ? 19.922 0.895 -25.186 1.00 96.62 107 THR A C 1
ATOM 821 O O . THR A 1 107 ? 19.333 1.976 -25.241 1.00 96.62 107 THR A O 1
ATOM 824 N N . SER A 1 108 ? 20.707 0.474 -26.180 1.00 95.12 108 SER A N 1
ATOM 825 C CA . SER A 1 108 ? 20.846 1.215 -27.441 1.00 95.12 108 SER A CA 1
ATOM 826 C C . SER A 1 108 ? 19.525 1.382 -28.202 1.00 95.12 108 SER A C 1
ATOM 828 O O . SER A 1 108 ? 19.397 2.315 -28.988 1.00 95.12 108 SER A O 1
ATOM 830 N N . GLU A 1 109 ? 18.550 0.495 -27.982 1.00 96.25 109 GLU A N 1
ATOM 831 C CA . GLU A 1 109 ? 17.258 0.495 -28.682 1.00 96.25 109 GLU A CA 1
ATOM 832 C C . GLU A 1 109 ? 16.159 1.227 -27.908 1.00 96.25 109 GLU A C 1
ATOM 834 O O . GLU A 1 109 ? 15.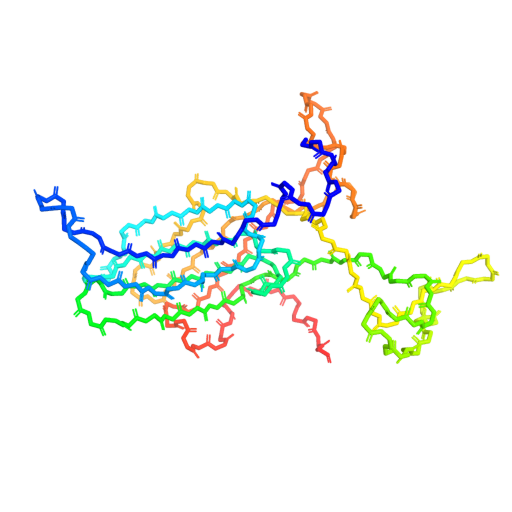226 1.770 -28.501 1.00 96.25 109 GLU A O 1
ATOM 839 N N . LYS A 1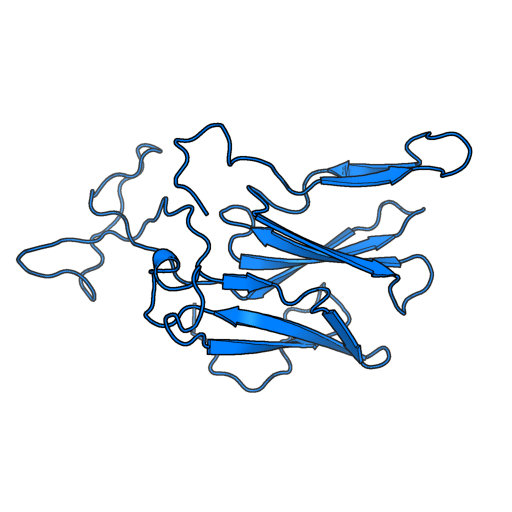 110 ? 16.249 1.245 -26.574 1.00 96.50 110 LYS A N 1
ATOM 840 C CA . LYS A 1 110 ? 15.212 1.805 -25.709 1.00 96.50 110 LYS A CA 1
ATOM 841 C C . LYS A 1 110 ? 15.812 2.481 -24.490 1.00 96.50 110 LYS A C 1
ATOM 843 O O . LYS A 1 110 ? 16.523 1.851 -23.710 1.00 96.50 110 LYS A O 1
ATOM 848 N N . LYS A 1 111 ? 15.439 3.745 -24.306 1.00 97.69 111 LYS A N 1
ATOM 849 C CA . LYS A 1 111 ? 15.820 4.564 -23.157 1.00 97.69 111 LYS A CA 1
ATOM 850 C C . LYS A 1 111 ? 14.705 4.623 -22.126 1.00 97.69 111 LYS A C 1
ATOM 852 O O . LYS A 1 111 ? 13.524 4.707 -22.474 1.00 97.69 111 LYS A O 1
ATOM 857 N N . PHE A 1 112 ? 15.106 4.634 -20.868 1.00 97.38 112 PHE A N 1
ATOM 858 C CA . PHE A 1 112 ? 14.251 4.880 -19.719 1.00 97.38 112 PHE A CA 1
ATOM 859 C C . PHE A 1 112 ? 14.803 6.059 -18.930 1.00 97.38 112 PHE A C 1
ATOM 861 O O . PHE A 1 112 ? 15.997 6.337 -18.966 1.00 97.38 112 PHE A O 1
ATOM 868 N N . TYR A 1 113 ? 13.936 6.750 -18.205 1.00 97.38 113 TYR A N 1
ATOM 869 C CA . TYR A 1 113 ? 14.281 7.938 -17.432 1.00 97.38 113 TYR A CA 1
ATOM 870 C C . TYR A 1 113 ? 13.807 7.783 -15.987 1.00 97.38 113 TYR A C 1
ATOM 872 O O . TYR A 1 113 ? 12.896 7.001 -15.692 1.00 97.38 113 TYR A O 1
ATOM 880 N N . LYS A 1 114 ? 14.425 8.524 -15.063 1.00 95.25 114 LYS A N 1
ATOM 881 C CA . LYS A 1 114 ? 14.192 8.422 -13.609 1.00 95.25 114 LYS A CA 1
ATOM 882 C C . LYS A 1 114 ? 12.874 9.071 -13.149 1.00 95.25 114 LYS A C 1
ATOM 884 O O . LYS A 1 114 ? 12.830 9.788 -12.156 1.00 95.25 114 LYS A O 1
ATOM 889 N N . TRP A 1 115 ? 11.786 8.798 -13.864 1.00 93.81 115 TRP A N 1
ATOM 890 C CA . TRP A 1 115 ? 10.417 9.147 -13.490 1.00 93.81 115 TRP A CA 1
ATOM 891 C C . TRP A 1 115 ? 9.438 8.064 -13.947 1.00 93.81 115 TRP A C 1
ATOM 893 O O . TRP A 1 115 ? 9.767 7.213 -14.774 1.00 93.81 115 TRP A O 1
ATOM 903 N N . SER A 1 116 ? 8.222 8.090 -13.406 1.00 90.19 116 SER A N 1
ATOM 904 C CA . SER A 1 116 ? 7.139 7.185 -13.787 1.00 90.19 116 SER A CA 1
ATOM 905 C C . SER A 1 116 ? 5.787 7.882 -13.641 1.00 90.19 116 SER A C 1
ATOM 907 O O . SER A 1 116 ? 5.551 8.561 -12.645 1.00 90.19 116 SER A O 1
ATOM 909 N N . ASN A 1 117 ? 4.904 7.679 -14.619 1.00 87.31 117 ASN A N 1
ATOM 910 C CA . ASN A 1 117 ? 3.465 7.953 -14.519 1.00 87.31 117 ASN A CA 1
ATOM 911 C C . ASN A 1 117 ? 2.669 6.659 -14.771 1.00 87.31 117 ASN A C 1
ATOM 913 O O . ASN A 1 117 ? 1.646 6.653 -15.451 1.00 87.31 117 ASN A O 1
ATOM 917 N N . ASP A 1 118 ? 3.240 5.536 -14.332 1.00 87.31 118 ASP A N 1
ATOM 918 C CA . ASP A 1 118 ? 2.613 4.227 -14.411 1.00 87.31 118 ASP A CA 1
ATOM 919 C C . ASP A 1 118 ? 1.584 4.077 -13.286 1.00 87.31 118 ASP A C 1
ATOM 921 O O . ASP A 1 118 ? 1.943 3.998 -12.110 1.00 87.31 118 ASP A O 1
ATOM 925 N N . ASN A 1 119 ? 0.315 4.049 -13.682 1.00 83.69 119 ASN A N 1
ATOM 926 C CA . ASN A 1 119 ? -0.844 3.958 -12.798 1.00 83.69 119 ASN A CA 1
ATOM 927 C C . ASN A 1 119 ? -1.388 2.519 -12.702 1.00 83.69 119 ASN A C 1
ATOM 929 O O . ASN A 1 119 ? -2.476 2.284 -12.184 1.00 83.69 119 ASN A O 1
ATOM 933 N N . TYR A 1 120 ? -0.661 1.523 -13.216 1.00 84.19 120 TYR A N 1
ATOM 934 C CA . TYR A 1 120 ? -1.045 0.128 -13.031 1.00 84.19 120 TYR A CA 1
ATOM 935 C C . TYR A 1 120 ? -0.618 -0.373 -11.646 1.00 84.19 120 TYR A C 1
ATOM 937 O O . TYR A 1 120 ? 0.527 -0.212 -11.222 1.00 84.19 120 TYR A O 1
ATOM 945 N N . CYS A 1 121 ? -1.534 -1.052 -10.953 1.00 85.19 121 CYS A N 1
ATOM 946 C CA . CYS A 1 121 ? -1.206 -1.824 -9.760 1.00 85.19 121 CYS A CA 1
ATOM 947 C C . CYS A 1 121 ? -0.839 -3.260 -10.151 1.00 85.19 121 CYS A C 1
ATOM 949 O O . CYS A 1 121 ? -1.669 -4.013 -10.665 1.00 85.19 121 CYS A O 1
ATOM 951 N N . TYR A 1 122 ? 0.394 -3.667 -9.856 1.00 86.44 122 TYR A N 1
ATOM 952 C CA . TYR A 1 122 ? 0.889 -5.032 -10.087 1.00 86.44 122 TYR A CA 1
ATOM 953 C C . TYR A 1 122 ? 0.855 -5.887 -8.812 1.00 86.44 122 TYR A C 1
ATOM 955 O O . TYR A 1 122 ? 1.653 -6.797 -8.596 1.00 86.44 122 TYR A O 1
ATOM 963 N N . THR A 1 123 ? -0.053 -5.538 -7.909 1.00 88.38 123 THR A N 1
ATOM 964 C CA . THR A 1 123 ? -0.265 -6.178 -6.614 1.00 88.38 123 THR A CA 1
ATOM 965 C C . THR A 1 123 ? -1.763 -6.295 -6.386 1.00 88.38 123 THR A C 1
ATOM 967 O O . THR A 1 123 ? -2.538 -5.507 -6.921 1.00 88.38 123 THR A O 1
ATOM 970 N N . GLU A 1 124 ? -2.169 -7.276 -5.600 1.00 89.94 124 GLU A N 1
ATOM 971 C CA . GLU A 1 124 ? -3.544 -7.495 -5.180 1.00 89.94 124 GLU A CA 1
ATOM 972 C C . GLU A 1 124 ? -3.574 -7.710 -3.670 1.00 89.94 124 GLU A C 1
ATOM 974 O O . GLU A 1 124 ? -2.721 -8.401 -3.108 1.00 89.94 124 GLU A O 1
ATOM 979 N N . LEU A 1 125 ? -4.548 -7.095 -3.006 1.00 92.62 125 LEU A N 1
ATOM 980 C CA . LEU A 1 125 ? -4.729 -7.258 -1.571 1.00 92.62 125 LEU A CA 1
ATOM 981 C C . LEU A 1 125 ? -5.355 -8.619 -1.279 1.00 92.62 125 LEU A C 1
ATOM 983 O O . LEU A 1 125 ? -6.348 -8.989 -1.901 1.00 92.62 125 LEU A O 1
ATOM 987 N N . ALA A 1 126 ? -4.843 -9.329 -0.273 1.00 93.50 126 ALA A N 1
ATOM 988 C CA . ALA A 1 126 ? -5.650 -10.372 0.343 1.00 93.50 126 ALA A CA 1
ATOM 989 C C . ALA A 1 126 ? -6.829 -9.707 1.075 1.00 93.50 126 ALA A C 1
ATOM 991 O O . ALA A 1 126 ? -6.661 -8.657 1.697 1.00 93.50 126 ALA A O 1
ATOM 992 N N . HIS A 1 127 ? -8.019 -10.309 1.029 1.00 91.31 127 HIS A N 1
ATOM 993 C CA . HIS A 1 127 ? -9.181 -9.791 1.750 1.00 91.31 127 HIS A CA 1
ATOM 994 C C . HIS A 1 127 ? -9.526 -10.694 2.954 1.00 91.31 127 HIS A C 1
ATOM 996 O O . HIS A 1 127 ? -9.777 -11.882 2.755 1.00 91.31 127 HIS A O 1
ATOM 1002 N N . PRO A 1 128 ? -9.528 -10.176 4.202 1.00 92.62 128 PRO A N 1
ATOM 1003 C CA . PRO A 1 128 ? -9.211 -8.796 4.571 1.00 92.62 128 PRO A CA 1
ATOM 1004 C C . PRO A 1 128 ? -7.703 -8.513 4.645 1.00 92.62 128 PRO A C 1
ATOM 1006 O O . PRO A 1 128 ? -7.338 -7.349 4.746 1.00 92.62 128 PRO A O 1
ATOM 1009 N N . GLY A 1 129 ? -6.848 -9.546 4.620 1.00 94.81 129 GLY A N 1
ATOM 1010 C CA . GLY A 1 129 ? -5.385 -9.455 4.476 1.00 94.81 129 GLY A CA 1
ATOM 1011 C C . GLY A 1 129 ? -4.620 -8.787 5.617 1.00 94.81 129 GLY A C 1
ATOM 1012 O O . GLY A 1 129 ? -3.399 -8.736 5.554 1.00 94.81 129 GLY A O 1
ATOM 1013 N N . ILE A 1 130 ? -5.306 -8.306 6.653 1.00 97.31 130 ILE A N 1
ATOM 1014 C CA . ILE A 1 130 ? -4.735 -7.665 7.839 1.00 97.31 130 ILE A CA 1
ATOM 1015 C C . ILE A 1 130 ? -4.925 -8.602 9.034 1.00 97.31 130 ILE A C 1
ATOM 1017 O O . ILE A 1 130 ? -6.040 -9.048 9.305 1.00 97.31 130 ILE A O 1
ATOM 1021 N N . HIS A 1 131 ? -3.847 -8.868 9.770 1.00 96.69 131 HIS A N 1
ATOM 1022 C CA . HIS A 1 131 ? -3.864 -9.685 10.981 1.00 96.69 131 HIS A CA 1
ATOM 1023 C C . HIS A 1 131 ? -3.107 -8.985 12.109 1.00 96.69 131 HIS A C 1
ATOM 1025 O O . HIS A 1 131 ? -1.878 -8.923 12.102 1.00 96.69 131 HIS A O 1
ATOM 1031 N N . GLU A 1 132 ? -3.834 -8.480 13.101 1.00 95.94 132 GLU A N 1
ATOM 1032 C CA . GLU A 1 132 ? -3.241 -7.986 14.345 1.00 95.94 132 GLU A CA 1
ATOM 1033 C C . GLU A 1 132 ? -2.809 -9.166 15.230 1.00 95.94 132 GLU A C 1
ATOM 1035 O O . GLU A 1 132 ? -3.612 -10.037 15.571 1.00 95.94 132 GLU A O 1
ATOM 1040 N N . ILE A 1 133 ? -1.531 -9.197 15.607 1.00 95.00 133 ILE A N 1
ATOM 1041 C CA . ILE A 1 133 ? -0.934 -10.232 16.455 1.00 95.00 133 ILE A CA 1
ATOM 1042 C C . ILE A 1 133 ? -0.686 -9.634 17.839 1.00 95.00 133 ILE A C 1
ATOM 1044 O O . ILE A 1 133 ? 0.325 -8.964 18.082 1.00 95.00 133 ILE A O 1
ATOM 1048 N N . GLY A 1 134 ? -1.641 -9.869 18.741 1.00 89.25 134 GLY A N 1
ATOM 1049 C CA . GLY A 1 134 ? -1.661 -9.236 20.057 1.00 89.25 134 GLY A CA 1
ATOM 1050 C C . GLY A 1 134 ? -1.699 -7.711 19.939 1.00 89.25 134 GLY A C 1
ATOM 1051 O O . GLY A 1 134 ? -2.349 -7.170 19.046 1.00 89.25 134 GLY A O 1
ATOM 1052 N N . ASN A 1 135 ? -0.962 -7.036 20.824 1.00 88.12 135 ASN A N 1
ATOM 1053 C CA . ASN A 1 135 ? -0.838 -5.574 20.844 1.00 88.12 135 ASN A CA 1
ATOM 1054 C C . ASN A 1 135 ? 0.506 -5.084 20.269 1.00 88.12 135 ASN A C 1
ATOM 1056 O O . ASN A 1 135 ? 0.848 -3.915 20.413 1.00 88.12 135 ASN A O 1
ATOM 1060 N N . GLU A 1 136 ? 1.294 -5.974 19.659 1.00 91.44 136 GLU A N 1
ATOM 1061 C CA . GLU A 1 136 ? 2.702 -5.705 19.330 1.00 91.44 136 GLU A CA 1
ATOM 1062 C C . GLU A 1 136 ? 2.956 -5.559 17.832 1.00 91.44 136 GLU A C 1
ATOM 1064 O O . GLU A 1 136 ? 3.822 -4.786 17.421 1.00 91.44 136 GLU A O 1
ATOM 1069 N N . SER A 1 137 ? 2.233 -6.309 16.996 1.00 95.31 137 SER A N 1
ATOM 1070 C CA . SER A 1 137 ? 2.529 -6.352 15.564 1.00 95.31 137 SER A CA 1
ATOM 1071 C C . SER A 1 137 ? 1.311 -6.594 14.689 1.00 95.31 137 SER A C 1
ATOM 1073 O O . SER A 1 137 ? 0.276 -7.075 15.146 1.00 95.31 137 SER A O 1
ATOM 1075 N N . ILE A 1 138 ? 1.463 -6.269 13.409 1.00 96.62 138 ILE A N 1
ATOM 1076 C CA . ILE A 1 138 ? 0.472 -6.508 12.361 1.00 96.62 138 ILE A CA 1
ATOM 1077 C C . ILE A 1 138 ? 1.162 -7.278 11.238 1.00 96.62 138 ILE A C 1
ATOM 1079 O O . ILE A 1 138 ? 2.276 -6.926 10.848 1.00 96.62 138 ILE A O 1
ATOM 1083 N N . ILE A 1 139 ? 0.509 -8.318 10.722 1.00 96.62 139 ILE A N 1
ATOM 1084 C CA . ILE A 1 139 ? 0.908 -9.037 9.509 1.00 96.62 139 ILE A CA 1
ATOM 1085 C C . ILE A 1 139 ? -0.062 -8.674 8.390 1.00 96.62 139 ILE A C 1
ATOM 1087 O O . ILE A 1 139 ? -1.277 -8.691 8.585 1.00 96.62 139 ILE A O 1
ATOM 1091 N N . ILE A 1 140 ? 0.486 -8.350 7.223 1.00 96.81 140 ILE A N 1
ATOM 1092 C CA . ILE A 1 140 ? -0.274 -7.943 6.042 1.00 96.81 140 ILE A CA 1
ATOM 1093 C C . ILE A 1 140 ? 0.063 -8.900 4.911 1.00 96.81 140 ILE A C 1
ATOM 1095 O O . ILE A 1 140 ? 1.242 -9.091 4.626 1.00 96.81 140 ILE A O 1
ATOM 1099 N N . PHE A 1 141 ? -0.954 -9.479 4.278 1.00 96.25 141 PHE A N 1
ATOM 1100 C CA . PHE A 1 141 ? -0.823 -10.400 3.149 1.00 96.25 141 PHE A CA 1
ATOM 1101 C C . PHE A 1 141 ? -1.277 -9.749 1.843 1.00 96.25 141 PHE A C 1
ATOM 1103 O O . PHE A 1 141 ? -2.281 -9.035 1.792 1.00 96.25 141 PHE A O 1
ATOM 1110 N N . PHE A 1 142 ? -0.555 -10.043 0.769 1.00 94.31 142 PHE A N 1
ATOM 1111 C CA . PHE A 1 142 ? -0.872 -9.595 -0.584 1.00 94.31 142 PHE A CA 1
ATOM 1112 C C . PHE A 1 142 ? -0.302 -10.571 -1.617 1.00 94.31 142 PHE A C 1
ATOM 1114 O O . PHE A 1 142 ? 0.553 -11.403 -1.310 1.00 94.31 142 PHE A O 1
ATOM 1121 N N . ALA A 1 143 ? -0.765 -10.467 -2.857 1.00 91.50 143 ALA A N 1
ATOM 1122 C CA . ALA A 1 143 ? -0.172 -11.146 -3.999 1.00 91.50 143 ALA A CA 1
ATOM 1123 C C . ALA A 1 143 ? 0.534 -10.117 -4.886 1.00 91.50 143 ALA A C 1
ATOM 1125 O O . ALA A 1 143 ? -0.059 -9.116 -5.276 1.00 91.50 143 ALA A O 1
ATOM 1126 N N . GLY A 1 144 ? 1.802 -10.354 -5.192 1.00 87.38 144 GLY A N 1
ATOM 1127 C CA . GLY A 1 144 ? 2.610 -9.557 -6.103 1.00 87.38 144 GLY A CA 1
ATOM 1128 C C . GLY A 1 144 ? 2.728 -10.184 -7.488 1.00 87.38 144 GLY A C 1
ATOM 1129 O O . GLY A 1 144 ? 2.402 -11.352 -7.719 1.00 87.38 144 GLY A O 1
ATOM 1130 N N . GLU A 1 145 ? 3.239 -9.382 -8.408 1.00 82.12 145 GLU A N 1
ATOM 1131 C CA . GLU A 1 145 ? 3.514 -9.739 -9.793 1.00 82.12 145 GLU A CA 1
ATOM 1132 C C . GLU A 1 145 ? 4.451 -10.939 -9.963 1.00 82.12 145 GLU A C 1
ATOM 1134 O O . GLU A 1 145 ? 5.487 -11.056 -9.302 1.00 82.12 145 GLU A O 1
ATOM 1139 N N . ASN A 1 146 ? 4.078 -11.810 -10.898 1.00 85.12 146 ASN A N 1
ATOM 1140 C CA . ASN A 1 146 ? 4.954 -12.730 -11.606 1.00 85.12 146 ASN A CA 1
ATOM 1141 C C . ASN A 1 146 ? 4.207 -13.152 -12.904 1.00 85.12 146 ASN A C 1
ATOM 1143 O O . ASN A 1 146 ? 3.067 -13.600 -12.822 1.00 85.12 146 ASN A O 1
ATOM 1147 N N . PRO A 1 147 ? 4.753 -12.920 -14.111 1.00 84.62 147 PRO A N 1
ATOM 1148 C CA . PRO A 1 147 ? 5.969 -12.157 -14.398 1.00 84.62 147 PRO A CA 1
ATOM 1149 C C . PRO A 1 147 ? 5.865 -10.684 -13.946 1.00 84.62 147 PRO A C 1
ATOM 1151 O O . PRO A 1 147 ? 4.764 -10.174 -13.725 1.00 84.62 147 PRO A O 1
ATOM 1154 N N . PRO A 1 148 ? 7.003 -9.993 -13.757 1.00 86.06 148 PRO A N 1
ATOM 1155 C CA . PRO A 1 148 ? 7.007 -8.613 -13.289 1.00 86.06 148 PRO A CA 1
ATOM 1156 C C . PRO A 1 148 ? 6.386 -7.653 -14.313 1.00 86.06 148 PRO A C 1
ATOM 1158 O O . PRO A 1 148 ? 6.590 -7.785 -15.519 1.00 86.06 148 PRO A O 1
ATOM 1161 N N . LEU A 1 149 ? 5.690 -6.639 -13.806 1.00 85.62 149 LEU A N 1
ATOM 1162 C CA . LEU A 1 149 ? 5.063 -5.518 -14.501 1.00 85.62 149 LEU A CA 1
ATOM 1163 C C . LEU A 1 149 ? 4.023 -5.924 -15.553 1.00 85.62 149 LEU A C 1
ATOM 1165 O O . LEU A 1 149 ? 3.834 -5.208 -16.542 1.00 85.62 149 LEU A O 1
ATOM 1169 N N . ASP A 1 150 ? 3.340 -7.055 -15.360 1.00 83.62 150 ASP A N 1
ATOM 1170 C CA . ASP A 1 150 ? 2.260 -7.504 -16.240 1.00 83.62 150 ASP A CA 1
ATOM 1171 C C . ASP A 1 150 ? 1.160 -8.264 -15.480 1.00 83.62 150 ASP A C 1
ATOM 1173 O O . ASP A 1 150 ? 1.151 -9.489 -15.371 1.00 83.62 150 ASP A O 1
ATOM 1177 N N . ASN A 1 151 ? 0.187 -7.515 -14.957 1.00 76.31 151 ASN A N 1
ATOM 1178 C CA . ASN A 1 151 ? -0.978 -8.097 -14.290 1.00 76.31 151 ASN A CA 1
ATOM 1179 C C . ASN A 1 151 ? -2.044 -8.613 -15.280 1.00 76.31 151 ASN A C 1
ATOM 1181 O O . ASN A 1 151 ? -2.978 -9.301 -14.859 1.00 76.31 151 ASN A O 1
ATOM 1185 N N . SER A 1 152 ? -1.924 -8.335 -16.584 1.00 77.38 152 SER A N 1
ATOM 1186 C CA . SER A 1 152 ? -2.905 -8.790 -17.578 1.00 77.38 152 SER A CA 1
ATOM 1187 C C . SER A 1 152 ? -2.908 -10.313 -17.714 1.00 77.38 152 SER A C 1
ATOM 1189 O O . SER A 1 152 ? -3.937 -10.916 -18.010 1.00 77.38 152 SER A O 1
ATOM 1191 N N . GLN A 1 153 ? -1.786 -10.945 -17.371 1.00 79.56 153 GLN A N 1
ATOM 1192 C CA . GLN A 1 153 ? -1.618 -12.393 -17.373 1.00 79.56 153 GLN A CA 1
ATOM 1193 C C . GLN A 1 153 ? -2.276 -13.092 -16.178 1.00 79.56 153 GLN A C 1
ATOM 1195 O O . GLN A 1 153 ? -2.078 -14.290 -16.015 1.00 79.56 153 GLN A O 1
ATOM 1200 N N . THR A 1 154 ? -3.007 -12.373 -15.314 1.00 73.38 154 THR A N 1
ATOM 1201 C CA . THR A 1 154 ? -3.448 -12.876 -13.996 1.00 73.38 154 THR A CA 1
ATOM 1202 C C . THR A 1 154 ? -4.964 -12.770 -13.756 1.00 73.38 154 THR A C 1
ATOM 1204 O O . THR A 1 154 ? -5.412 -12.730 -12.615 1.00 73.38 154 THR A O 1
ATOM 1207 N N . GLY A 1 155 ? -5.777 -12.759 -14.823 1.00 68.25 155 GLY A N 1
ATOM 1208 C CA . GLY A 1 155 ? -7.245 -12.621 -14.737 1.00 68.25 155 GLY A CA 1
ATOM 1209 C C . GLY A 1 155 ? -8.091 -13.874 -15.009 1.00 68.25 155 GLY A C 1
ATOM 1210 O O . GLY A 1 155 ? -9.271 -13.870 -14.680 1.00 68.25 155 GLY A O 1
ATOM 1211 N N . GLU A 1 156 ? -7.516 -14.930 -15.592 1.00 74.25 156 GLU A N 1
ATOM 1212 C CA . GLU A 1 156 ? -8.251 -16.134 -16.035 1.00 74.25 156 GLU A CA 1
ATOM 1213 C C . GLU A 1 156 ? -7.956 -17.369 -15.163 1.00 74.25 156 GLU A C 1
ATOM 1215 O O . GLU A 1 156 ? -7.035 -17.366 -14.348 1.00 74.25 156 GLU A O 1
ATOM 1220 N N . VAL A 1 157 ? -8.713 -18.456 -15.328 1.00 71.81 157 VAL A N 1
ATOM 1221 C CA . VAL A 1 157 ? -8.442 -19.733 -14.639 1.00 71.81 157 VAL A CA 1
ATOM 1222 C C . VAL A 1 157 ? -7.157 -20.375 -15.195 1.00 71.81 157 VAL A C 1
ATOM 1224 O O . VAL A 1 157 ? -7.005 -20.482 -16.406 1.00 71.81 157 VAL A O 1
ATOM 1227 N N . MET A 1 158 ? -6.249 -20.835 -14.318 1.00 68.94 158 MET A N 1
ATOM 1228 C CA . MET A 1 158 ? -4.912 -21.376 -14.669 1.00 68.94 158 MET A CA 1
ATOM 1229 C C . MET A 1 158 ? -3.997 -20.383 -15.414 1.00 68.94 158 MET A C 1
ATOM 1231 O O . MET A 1 158 ? -3.366 -20.714 -16.416 1.00 68.94 158 MET A O 1
ATOM 1235 N N . ASN A 1 159 ? -3.940 -19.153 -14.917 1.00 77.56 159 ASN A N 1
ATOM 1236 C CA . ASN A 1 159 ? -3.144 -18.062 -15.470 1.00 77.56 159 ASN A CA 1
ATOM 1237 C C . ASN A 1 159 ? -1.696 -18.030 -14.914 1.00 77.56 159 ASN A C 1
ATOM 1239 O O . ASN A 1 159 ? -1.237 -19.001 -14.308 1.00 77.56 159 ASN A O 1
ATOM 1243 N N . ALA A 1 160 ? -0.949 -16.943 -15.155 1.00 85.25 160 ALA A N 1
ATOM 1244 C CA . ALA A 1 160 ? 0.427 -16.814 -14.674 1.00 85.25 160 ALA A CA 1
ATOM 1245 C C . ALA A 1 160 ? 0.515 -16.867 -13.135 1.00 85.25 160 ALA A C 1
ATOM 1247 O O . ALA A 1 160 ? -0.307 -16.290 -12.423 1.00 85.25 160 ALA A O 1
ATOM 1248 N N . ALA A 1 161 ? 1.535 -17.561 -12.620 1.00 86.06 161 ALA A N 1
ATOM 1249 C CA . ALA A 1 161 ? 1.750 -17.716 -11.182 1.00 86.06 161 ALA A CA 1
ATOM 1250 C C . ALA A 1 161 ? 1.944 -16.359 -10.493 1.00 86.06 161 ALA A C 1
ATOM 1252 O O . ALA A 1 161 ? 2.623 -15.505 -11.032 1.00 86.06 161 ALA A O 1
ATOM 1253 N N . ARG A 1 162 ? 1.435 -16.173 -9.272 1.00 87.25 162 ARG A N 1
ATOM 1254 C CA . ARG A 1 162 ? 1.638 -14.953 -8.468 1.00 87.25 162 ARG A CA 1
ATOM 1255 C C . ARG A 1 162 ? 2.635 -15.207 -7.348 1.00 87.25 162 ARG A C 1
ATOM 1257 O O . ARG A 1 162 ? 2.698 -16.312 -6.811 1.00 87.25 162 ARG A O 1
ATOM 1264 N N . ASN A 1 163 ? 3.363 -14.172 -6.946 1.00 88.94 163 ASN A N 1
ATOM 1265 C CA . ASN A 1 163 ? 4.178 -14.239 -5.738 1.00 88.94 163 ASN A CA 1
ATOM 1266 C C . ASN A 1 163 ? 3.304 -13.916 -4.526 1.00 88.94 163 ASN A C 1
ATOM 1268 O O . ASN A 1 163 ? 2.699 -12.851 -4.475 1.00 88.94 163 ASN A O 1
ATOM 1272 N N . VAL A 1 164 ? 3.239 -14.804 -3.537 1.00 90.44 164 VAL A N 1
ATOM 1273 C CA . VAL A 1 164 ? 2.569 -14.491 -2.268 1.00 90.44 164 VAL A CA 1
ATOM 1274 C C . VAL A 1 164 ? 3.540 -13.711 -1.389 1.00 90.44 164 VAL A C 1
ATOM 1276 O O . VAL A 1 164 ? 4.641 -14.182 -1.106 1.00 90.44 164 VAL A O 1
ATOM 1279 N N . GLY A 1 165 ? 3.134 -12.514 -0.978 1.00 90.81 165 GLY A N 1
ATOM 1280 C CA . GLY A 1 165 ? 3.903 -11.622 -0.124 1.00 90.81 165 GLY A CA 1
ATOM 1281 C C . GLY A 1 165 ? 3.253 -11.450 1.241 1.00 90.81 165 GLY A C 1
ATOM 1282 O O . GLY A 1 165 ? 2.028 -11.482 1.385 1.00 90.81 165 GLY A O 1
ATOM 1283 N N . TRP A 1 166 ? 4.091 -11.237 2.250 1.00 94.19 166 TRP A N 1
ATOM 1284 C CA . TRP A 1 166 ? 3.647 -10.748 3.544 1.00 94.19 166 TRP A CA 1
ATOM 1285 C C . TRP A 1 166 ? 4.673 -9.792 4.138 1.00 94.19 166 TRP A C 1
ATOM 1287 O O . TRP A 1 166 ? 5.871 -9.912 3.886 1.00 94.19 166 TRP A O 1
ATOM 1297 N N . VAL A 1 167 ? 4.196 -8.848 4.941 1.00 94.50 167 VAL A N 1
ATOM 1298 C CA . VAL A 1 167 ? 5.040 -7.935 5.717 1.00 94.50 167 VAL A CA 1
ATOM 1299 C C . VAL A 1 167 ? 4.539 -7.940 7.151 1.00 94.50 167 VAL A C 1
ATOM 1301 O O . VAL A 1 167 ? 3.334 -7.865 7.392 1.00 94.50 167 VAL A O 1
ATOM 1304 N N . LYS A 1 168 ? 5.464 -8.029 8.109 1.00 95.62 168 LYS A N 1
ATOM 1305 C CA . LYS A 1 168 ? 5.160 -7.843 9.531 1.00 95.62 168 LYS A CA 1
ATOM 1306 C C . LYS A 1 168 ? 5.720 -6.506 9.985 1.00 95.62 168 LYS A C 1
ATOM 1308 O O . LYS A 1 168 ? 6.904 -6.245 9.795 1.00 95.62 168 LYS A O 1
ATOM 1313 N N . ILE A 1 169 ? 4.892 -5.683 10.610 1.00 95.25 169 ILE A N 1
ATOM 1314 C CA . ILE A 1 169 ? 5.266 -4.365 11.140 1.00 95.25 169 ILE A CA 1
ATOM 1315 C C . ILE A 1 169 ? 4.940 -4.261 12.630 1.00 95.25 169 ILE A C 1
ATOM 1317 O O . ILE A 1 169 ? 4.180 -5.074 13.161 1.00 95.25 169 ILE A O 1
ATOM 1321 N N . SER A 1 170 ? 5.497 -3.243 13.290 1.00 94.38 170 SER A N 1
ATOM 1322 C CA . SER A 1 170 ? 5.029 -2.809 14.613 1.00 94.38 170 SER A CA 1
ATOM 1323 C C . SER A 1 170 ? 3.539 -2.452 14.578 1.00 94.38 170 SER A C 1
ATOM 1325 O O . SER A 1 170 ? 3.047 -1.937 13.573 1.00 94.38 170 SER A O 1
ATOM 1327 N N . ARG A 1 171 ? 2.824 -2.692 15.684 1.00 93.19 171 ARG A N 1
ATOM 1328 C CA . ARG A 1 171 ? 1.437 -2.233 15.854 1.00 93.19 171 ARG A CA 1
ATOM 1329 C C . ARG A 1 171 ? 1.336 -0.709 15.864 1.00 93.19 171 ARG A C 1
ATOM 1331 O O . ARG A 1 171 ? 0.311 -0.178 15.443 1.00 93.19 171 ARG A O 1
ATOM 1338 N N . ASP A 1 172 ? 2.379 -0.016 16.317 1.00 91.88 172 ASP A N 1
ATOM 1339 C CA . ASP A 1 172 ? 2.432 1.438 16.230 1.00 91.88 172 ASP A CA 1
ATOM 1340 C C . ASP A 1 172 ? 2.776 1.888 14.805 1.00 91.88 172 ASP A C 1
ATOM 1342 O O . ASP A 1 172 ? 3.923 1.779 14.365 1.00 91.88 172 ASP A O 1
ATOM 1346 N N . LEU A 1 173 ? 1.781 2.431 14.099 1.00 92.44 173 LEU A N 1
ATOM 1347 C CA . LEU A 1 173 ? 1.939 2.873 12.712 1.00 92.44 173 LEU A CA 1
ATOM 1348 C C . LEU A 1 173 ? 2.822 4.118 12.552 1.00 92.44 173 LEU A C 1
ATOM 1350 O O . LEU A 1 173 ? 3.219 4.406 11.426 1.00 92.44 173 LEU A O 1
ATOM 1354 N N . SER A 1 174 ? 3.160 4.838 13.631 1.00 89.62 174 SER A N 1
ATOM 1355 C CA . SER A 1 174 ? 4.193 5.888 13.575 1.00 89.62 174 SER A CA 1
ATOM 1356 C C . SER A 1 174 ? 5.624 5.351 13.602 1.00 89.62 174 SER A C 1
ATOM 1358 O O . SER A 1 174 ? 6.559 6.108 13.360 1.00 89.62 174 SER A O 1
ATOM 1360 N N . SER A 1 175 ? 5.816 4.063 13.890 1.00 88.31 175 SER A N 1
ATOM 1361 C CA . SER A 1 175 ? 7.131 3.435 13.841 1.00 88.31 175 SER A CA 1
ATOM 1362 C C . SER A 1 175 ? 7.465 2.998 12.419 1.00 88.31 175 SER A C 1
ATOM 1364 O O . SER A 1 175 ? 6.701 2.252 11.804 1.00 88.31 175 SER A O 1
ATOM 1366 N N . ASP A 1 176 ? 8.657 3.331 11.926 1.00 83.94 176 ASP A N 1
ATOM 1367 C CA . ASP A 1 176 ? 9.156 2.820 10.641 1.00 83.94 176 ASP A CA 1
ATOM 1368 C C . ASP A 1 176 ? 9.596 1.351 10.702 1.00 83.94 176 ASP A C 1
ATOM 1370 O O . ASP A 1 176 ? 9.786 0.712 9.670 1.00 83.94 176 ASP A O 1
ATOM 1374 N N . THR A 1 177 ? 9.612 0.749 11.892 1.00 85.62 177 THR A N 1
ATOM 1375 C CA . THR A 1 177 ? 10.061 -0.631 12.105 1.00 85.62 177 THR A CA 1
ATOM 1376 C C . THR A 1 177 ? 9.280 -1.644 11.261 1.00 85.62 177 THR A C 1
ATOM 1378 O O . THR A 1 177 ? 8.054 -1.783 11.379 1.00 85.62 177 THR A O 1
ATOM 1381 N N . VAL A 1 178 ? 10.014 -2.387 10.435 1.00 88.94 178 VAL A N 1
ATOM 1382 C CA . VAL A 1 178 ? 9.571 -3.611 9.761 1.00 88.94 178 VAL A CA 1
ATOM 1383 C C . VAL A 1 178 ? 10.199 -4.788 10.505 1.00 88.94 178 VAL A C 1
ATOM 1385 O O . VAL A 1 178 ? 11.401 -4.809 10.747 1.00 88.94 178 VAL A O 1
ATOM 1388 N N . LEU A 1 179 ? 9.369 -5.739 10.927 1.00 91.00 179 LEU A N 1
ATOM 1389 C CA . LEU A 1 179 ? 9.752 -6.877 11.770 1.00 91.00 179 LEU A CA 1
ATOM 1390 C C . LEU A 1 179 ? 9.974 -8.165 10.966 1.00 91.00 179 LEU A C 1
ATOM 1392 O O . LEU A 1 179 ? 10.536 -9.126 11.489 1.00 91.00 179 LEU A O 1
ATOM 1396 N N . SER A 1 180 ? 9.477 -8.233 9.730 1.00 87.81 180 SER A N 1
ATOM 1397 C CA . SER A 1 180 ? 9.723 -9.367 8.837 1.00 87.81 180 SER A CA 1
ATOM 1398 C C . SER A 1 180 ? 11.161 -9.338 8.305 1.00 87.81 180 SER A C 1
ATOM 1400 O O . SER A 1 180 ? 11.598 -8.278 7.855 1.00 87.81 180 SER A O 1
ATOM 1402 N N . PRO A 1 181 ? 11.883 -10.474 8.294 1.00 73.81 181 PRO A N 1
ATOM 1403 C CA . PRO A 1 181 ? 13.193 -10.554 7.665 1.00 73.81 181 PRO A CA 1
ATOM 1404 C C . PRO A 1 181 ? 13.025 -10.472 6.142 1.00 73.81 181 PRO A C 1
ATOM 1406 O O . PRO A 1 181 ? 12.442 -11.358 5.523 1.00 73.81 181 PRO A O 1
ATOM 1409 N N . GLY A 1 182 ? 13.512 -9.393 5.545 1.00 65.12 182 GLY A N 1
ATOM 1410 C CA . GLY A 1 182 ? 13.590 -9.195 4.101 1.00 65.12 182 GLY A C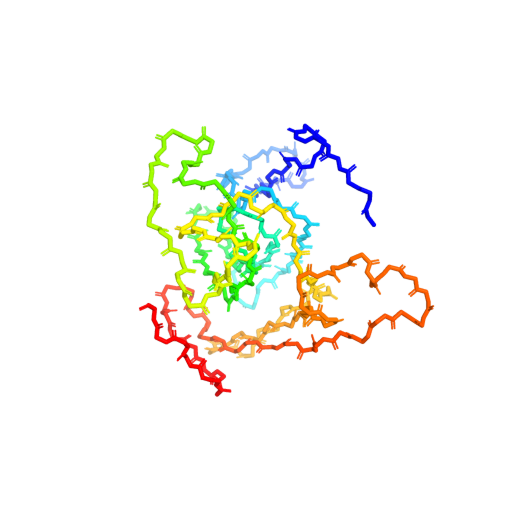A 1
ATOM 1411 C C . GLY A 1 182 ? 14.733 -8.235 3.798 1.00 65.12 182 GLY A C 1
ATOM 1412 O O . GLY A 1 182 ? 15.107 -7.445 4.665 1.00 65.12 182 GLY A O 1
ATOM 1413 N N . GLU A 1 183 ? 15.316 -8.318 2.602 1.00 56.31 183 GLU A N 1
ATOM 1414 C CA . GLU A 1 183 ? 16.295 -7.319 2.167 1.00 56.31 183 GLU A CA 1
ATOM 1415 C C . GLU A 1 183 ? 15.605 -5.950 2.127 1.00 56.31 183 GLU A C 1
ATOM 1417 O O . GLU A 1 183 ? 14.675 -5.728 1.348 1.00 56.31 183 GLU A O 1
ATOM 1422 N N . ALA A 1 184 ? 16.031 -5.038 3.001 1.00 50.75 184 ALA A N 1
ATOM 1423 C CA . ALA A 1 184 ? 15.730 -3.631 2.825 1.00 50.75 184 ALA A CA 1
ATOM 1424 C C . ALA A 1 184 ? 16.509 -3.182 1.587 1.00 50.75 184 ALA A C 1
ATOM 1426 O O . ALA A 1 184 ? 17.736 -3.234 1.576 1.00 50.75 184 ALA A O 1
ATOM 1427 N N . LEU A 1 185 ? 15.805 -2.809 0.520 1.00 45.22 185 LEU A N 1
ATOM 1428 C CA . LEU A 1 185 ? 16.449 -2.100 -0.577 1.00 45.22 185 LEU A CA 1
ATOM 1429 C C . LEU A 1 185 ? 16.817 -0.720 -0.031 1.00 45.22 185 LEU A C 1
ATOM 1431 O O . LEU A 1 185 ? 15.921 0.053 0.314 1.00 45.22 185 LEU A O 1
ATOM 1435 N N . ASP A 1 186 ? 18.116 -0.455 0.096 1.00 34.59 186 ASP A N 1
ATOM 1436 C CA . ASP A 1 186 ? 18.621 0.884 0.385 1.00 34.59 186 ASP A CA 1
ATOM 1437 C C . ASP A 1 186 ? 18.023 1.862 -0.642 1.00 34.59 186 ASP A C 1
ATOM 1439 O O . ASP A 1 186 ? 17.998 1.582 -1.845 1.00 34.59 186 ASP A O 1
ATOM 1443 N N . ALA A 1 187 ? 17.441 2.950 -0.130 1.00 36.00 187 ALA A N 1
ATOM 1444 C CA . ALA A 1 187 ? 16.678 3.935 -0.895 1.00 36.00 187 ALA A CA 1
ATOM 1445 C C . ALA A 1 187 ? 17.551 4.807 -1.807 1.00 36.00 187 ALA A C 1
ATOM 1447 O O . ALA A 1 187 ? 18.679 5.159 -1.393 1.00 36.00 187 ALA A O 1
#

Sequence (187 aa):
MTMASDGLNHQGGIAFIIDASTLEMITNYGQTSGHSFANSLLKSNEAGFYIGMDLGDNYPRGVNLWELKAAEKQKKSKLVYKFKTRHGTNPTSPAGTAYDEYTEISTSEKKFYKWSNDNYCYTELAHPGIHEIGNESIIIFFAGENPPLDNSQTGEVMNAARNVGWVKISRDLSSDTVLSPGEALDA